Protein AF-A0A6C0HA60-F1 (afdb_monomer_lite)

Organism: NCBI:txid1070528

Foldseek 3Di:
DQPDDQDFDADPPRDGDPDDLDFLLNLLVSLVVRDVDPDSQVSSQVSQLVSCLQPPADPVPRHSQKDADDPPPPQFGIARPVVRATEHEEEDEDDLVVVVVCVVQQKDKDWAAFQVSVQVCLVVFYKYKYFYAHPPRRGTPWIKIAGSVQFHNVQKAKDPADDCPDPRGRGIIIMGMGHNIDTDD

InterPro domains:
  IPR010324 Dam-replacing [PF06044] (35-181)
  IPR043025 Dam replacing family, catalytic PD-(D/E)XK domain [G3DSA:3.40.210.30] (19-185)

Secondary structure (DSSP, 8-state):
-----------TT----------HHHHHHHHHHH-----HHHHHHHHHHHHHHHH---TTT----EEEPPTT-TT--EEETTT--EEEEEEEE--HHHHHHHHHHTEEEEEEEEHHHHHHGGGGT-EEEEEEE-TTT--EEEEEEE-GGG--GGGEEEPPPPPTTSTTTT--EEEEEEESPEE--

Sequence (185 aa):
MPIIYNKIEINYNNTIYIINKMKLSDIVSQVKENNNWKSESRIVGEACEYYIKSNIKCVRCNDNNFEKCKTNEQSKDLICISCNQKIQVKAKSSTQKQVNNIKNKNKFKTIGGEYSTTLKNINEQIDYFIILYEKQSYKIINILYIKNENISSDCITPRKPLSITAKRAGWQGCNILFDNIQIII

Radius of gyration: 17.62 Å; chains: 1; bounding box: 39×36×62 Å

pLDDT: mean 87.93, std 16.12, range [37.88, 98.0]

Structure (mmCIF, N/CA/C/O backbone):
data_AF-A0A6C0HA60-F1
#
_entry.id   AF-A0A6C0HA60-F1
#
loop_
_atom_site.group_PDB
_atom_site.id
_atom_site.type_symbol
_atom_site.label_atom_id
_atom_site.label_alt_id
_atom_site.label_comp_id
_atom_site.label_asym_id
_atom_site.label_entity_id
_atom_site.label_seq_id
_atom_site.pdbx_PDB_ins_code
_atom_site.Cartn_x
_atom_site.Cartn_y
_atom_site.Cartn_z
_atom_site.occupancy
_atom_site.B_iso_or_equiv
_atom_site.auth_seq_id
_atom_site.auth_comp_id
_atom_site.auth_asym_id
_atom_site.auth_atom_id
_atom_site.pdbx_PDB_model_num
ATOM 1 N N . MET A 1 1 ? 5.167 -17.013 8.931 1.00 44.50 1 MET A N 1
ATOM 2 C CA . MET A 1 1 ? 5.028 -15.593 9.320 1.00 44.50 1 MET A CA 1
ATOM 3 C C . MET A 1 1 ? 5.844 -15.390 10.581 1.00 44.50 1 MET A C 1
ATOM 5 O O . MET A 1 1 ? 5.840 -16.314 11.390 1.00 44.50 1 MET A O 1
ATOM 9 N N . PRO A 1 2 ? 6.557 -14.266 10.745 1.00 43.22 2 PRO A N 1
ATOM 10 C CA . PRO A 1 2 ? 7.172 -13.961 12.030 1.00 43.22 2 PRO A CA 1
ATOM 11 C C . PRO A 1 2 ? 6.069 -13.929 13.096 1.00 43.22 2 PRO A C 1
ATOM 13 O O . PRO A 1 2 ? 5.005 -13.353 12.863 1.00 43.22 2 PRO A O 1
ATOM 16 N N . ILE A 1 3 ? 6.282 -14.610 14.219 1.00 44.78 3 ILE A N 1
ATOM 17 C CA . ILE A 1 3 ? 5.351 -14.580 15.348 1.00 44.78 3 ILE A CA 1
ATOM 18 C C . ILE A 1 3 ? 5.514 -13.198 15.983 1.00 44.78 3 ILE A C 1
ATOM 20 O O . ILE A 1 3 ? 6.479 -12.943 16.698 1.00 44.78 3 ILE A O 1
ATOM 24 N N . ILE A 1 4 ? 4.620 -12.273 15.634 1.00 52.69 4 ILE A N 1
ATOM 25 C CA . ILE A 1 4 ? 4.602 -10.922 16.194 1.00 52.69 4 ILE A CA 1
ATOM 26 C C . ILE A 1 4 ? 3.798 -10.998 17.492 1.00 52.69 4 ILE A C 1
ATOM 28 O O . ILE A 1 4 ? 2.576 -11.148 17.468 1.00 52.69 4 ILE A O 1
ATOM 32 N N . TYR A 1 5 ? 4.495 -10.970 18.627 1.00 48.66 5 TYR A N 1
ATOM 33 C CA . TYR A 1 5 ? 3.863 -10.990 19.941 1.00 48.66 5 TYR A CA 1
ATOM 34 C C . TYR A 1 5 ? 3.250 -9.619 20.245 1.00 48.66 5 TYR A C 1
ATOM 36 O O . TYR A 1 5 ? 3.919 -8.589 20.153 1.00 48.66 5 TYR A O 1
ATOM 44 N N . ASN A 1 6 ? 1.984 -9.604 20.667 1.00 48.38 6 ASN A N 1
ATOM 45 C CA . ASN A 1 6 ? 1.432 -8.446 21.362 1.00 48.38 6 ASN A CA 1
ATOM 46 C C . ASN A 1 6 ? 2.213 -8.256 22.670 1.00 48.38 6 ASN A C 1
ATOM 48 O O . ASN A 1 6 ? 2.360 -9.203 23.443 1.00 48.38 6 ASN A O 1
ATOM 52 N N . LYS A 1 7 ? 2.708 -7.043 22.935 1.00 45.72 7 LYS A N 1
ATOM 53 C CA . LYS A 1 7 ? 3.319 -6.722 24.229 1.00 45.72 7 LYS A CA 1
ATOM 54 C C . LYS A 1 7 ? 2.194 -6.594 25.261 1.00 45.72 7 LYS A C 1
ATOM 56 O O . LYS A 1 7 ? 1.413 -5.647 25.201 1.00 45.72 7 LYS A O 1
ATOM 61 N N . ILE A 1 8 ? 2.080 -7.572 26.155 1.00 45.44 8 ILE A N 1
ATOM 62 C CA . ILE A 1 8 ? 1.150 -7.556 27.288 1.00 45.44 8 ILE A CA 1
ATOM 63 C C . ILE A 1 8 ? 1.965 -7.155 28.522 1.00 45.44 8 ILE A C 1
ATOM 65 O O . ILE A 1 8 ? 2.885 -7.873 28.901 1.00 45.44 8 ILE A O 1
ATOM 69 N N . GLU A 1 9 ? 1.651 -6.013 29.137 1.00 43.38 9 GLU A N 1
ATOM 70 C CA . GLU A 1 9 ? 2.170 -5.639 30.460 1.00 43.38 9 GLU A CA 1
ATOM 71 C C . GLU A 1 9 ? 1.008 -5.680 31.461 1.00 43.38 9 GLU A C 1
ATOM 73 O O . GLU A 1 9 ? -0.018 -5.028 31.265 1.00 43.38 9 GLU A O 1
ATOM 78 N N . ILE A 1 10 ? 1.159 -6.495 32.507 1.00 37.91 10 ILE A N 1
ATOM 79 C CA . ILE A 1 10 ? 0.196 -6.661 33.603 1.00 37.91 10 ILE A CA 1
ATOM 80 C C . ILE A 1 10 ? 0.812 -6.000 34.838 1.00 37.91 10 ILE A C 1
ATOM 82 O O . ILE A 1 10 ? 1.923 -6.356 35.223 1.00 37.91 10 ILE A O 1
ATOM 86 N N . ASN A 1 11 ? 0.097 -5.066 35.469 1.00 46.84 11 ASN A N 1
ATOM 87 C CA . ASN A 1 11 ? 0.476 -4.522 36.777 1.00 46.84 11 ASN A CA 1
ATOM 88 C C . ASN A 1 11 ? -0.327 -5.185 37.906 1.00 46.84 11 ASN A C 1
ATOM 90 O O . ASN A 1 11 ? -1.396 -5.749 37.672 1.00 46.84 11 ASN A O 1
ATOM 94 N N . TYR A 1 12 ? 0.173 -5.044 39.139 1.00 42.03 12 TYR A N 1
ATOM 95 C CA . TYR A 1 12 ? -0.313 -5.665 40.384 1.00 42.03 12 TYR A CA 1
ATOM 96 C C . TYR A 1 12 ? -1.826 -5.545 40.684 1.00 42.03 12 TYR A C 1
ATOM 98 O O . TYR A 1 12 ? -2.325 -6.287 41.522 1.00 42.03 12 TYR A O 1
ATOM 106 N N . ASN A 1 13 ? -2.569 -4.671 39.994 1.00 47.16 13 ASN A N 1
ATOM 107 C CA . ASN A 1 13 ? -3.993 -4.414 40.247 1.00 47.16 13 ASN A CA 1
ATOM 108 C C . ASN A 1 13 ? -4.960 -5.084 39.250 1.00 47.16 13 ASN A C 1
ATOM 110 O O . ASN A 1 13 ? -6.141 -4.751 39.251 1.00 47.16 13 ASN A O 1
ATOM 114 N N . ASN A 1 14 ? -4.501 -5.997 38.383 1.00 47.97 14 ASN A N 1
ATOM 115 C CA . ASN A 1 14 ? -5.352 -6.702 37.402 1.00 47.97 14 ASN A CA 1
ATOM 116 C C . ASN A 1 14 ? -6.156 -5.797 36.441 1.00 47.97 14 ASN A C 1
ATOM 118 O O . ASN A 1 14 ? -7.040 -6.266 35.723 1.00 47.97 14 ASN A O 1
ATOM 122 N N . THR A 1 15 ? -5.825 -4.508 36.357 1.00 37.88 15 THR A N 1
ATOM 123 C CA . THR A 1 15 ? -6.343 -3.619 35.318 1.00 37.88 15 THR A CA 1
ATOM 124 C C . THR A 1 15 ? -5.659 -3.955 33.994 1.00 37.88 15 THR A C 1
ATOM 126 O O . THR A 1 15 ? -4.479 -3.659 33.801 1.00 37.88 15 THR A O 1
ATOM 129 N N . ILE A 1 16 ? -6.395 -4.571 33.068 1.00 42.12 16 ILE A N 1
ATOM 130 C CA . ILE A 1 16 ? -5.929 -4.812 31.699 1.00 42.12 16 ILE A CA 1
ATOM 131 C C . ILE A 1 16 ? -6.040 -3.496 30.921 1.00 42.12 16 ILE A C 1
ATOM 133 O O . ILE A 1 16 ? -7.118 -3.120 30.465 1.00 42.12 16 ILE A O 1
ATOM 137 N N . TYR A 1 17 ? -4.923 -2.792 30.741 1.00 40.44 17 TYR A N 1
ATOM 138 C CA . TYR A 1 17 ? -4.821 -1.752 29.719 1.00 40.44 17 TYR A CA 1
ATOM 139 C C . TYR A 1 17 ? -4.443 -2.413 28.393 1.00 40.44 17 TYR A C 1
ATOM 141 O O . TYR A 1 17 ? -3.345 -2.953 28.253 1.00 40.44 17 TYR A O 1
ATOM 149 N N . ILE A 1 18 ? -5.323 -2.362 27.391 1.00 42.94 18 ILE A N 1
ATOM 150 C CA . ILE A 1 18 ? -4.952 -2.783 26.038 1.00 42.94 18 ILE A CA 1
ATOM 151 C C . ILE A 1 18 ? -4.121 -1.672 25.370 1.00 42.94 18 ILE A C 1
ATOM 153 O O . ILE A 1 18 ? -4.656 -0.719 24.814 1.00 42.94 18 ILE A O 1
ATOM 157 N N . ILE A 1 19 ? -2.799 -1.853 25.476 1.00 47.16 19 ILE A N 1
ATOM 158 C CA . ILE A 1 19 ? -1.751 -1.727 24.448 1.00 47.16 19 ILE A CA 1
ATOM 159 C C . ILE A 1 19 ? -1.636 -0.358 23.753 1.00 47.16 19 ILE A C 1
ATOM 161 O O . ILE A 1 19 ? -2.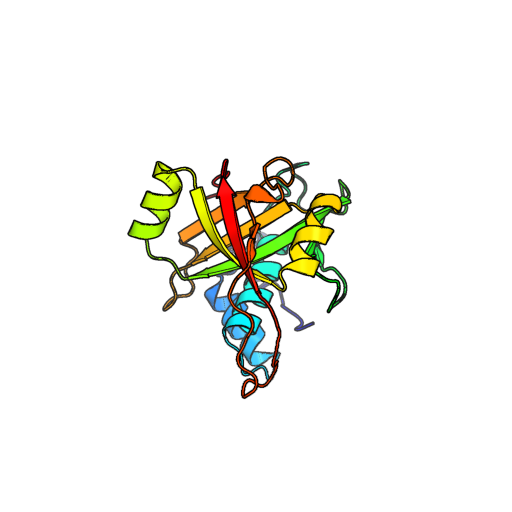395 -0.019 22.846 1.00 47.16 19 ILE A O 1
ATOM 165 N N . ASN A 1 20 ? -0.568 0.379 24.080 1.00 50.81 20 ASN A N 1
ATOM 166 C CA . ASN A 1 20 ? -0.015 1.399 23.186 1.00 50.81 20 ASN A CA 1
ATOM 167 C C . ASN A 1 20 ? 0.119 0.787 21.784 1.00 50.81 20 ASN A C 1
ATOM 169 O O . ASN A 1 20 ? 0.918 -0.134 21.611 1.00 50.81 20 ASN A O 1
ATOM 173 N N . LYS A 1 21 ? -0.668 1.269 20.807 1.00 68.56 21 LYS A N 1
ATOM 174 C CA . LYS A 1 21 ? -0.607 0.801 19.414 1.00 68.56 21 LYS A CA 1
ATOM 175 C C . LYS A 1 21 ? 0.856 0.702 18.995 1.00 68.56 21 LYS A C 1
ATOM 177 O O . LYS A 1 21 ? 1.575 1.703 19.033 1.00 68.56 21 LYS A O 1
ATOM 182 N N . MET A 1 22 ? 1.288 -0.510 18.650 1.00 79.19 22 MET A N 1
ATOM 183 C CA . MET A 1 22 ? 2.687 -0.792 18.355 1.00 79.19 22 MET A CA 1
ATOM 184 C C . MET A 1 22 ? 3.159 0.157 17.253 1.00 79.19 22 MET A C 1
ATOM 186 O O . MET A 1 22 ? 2.504 0.281 16.209 1.00 79.19 22 MET A O 1
ATOM 190 N N . LYS A 1 23 ? 4.254 0.884 17.491 1.00 91.25 23 LYS A N 1
ATOM 191 C CA . LYS A 1 23 ? 4.745 1.842 16.500 1.00 91.25 23 LYS A CA 1
ATOM 192 C C . LYS A 1 23 ? 5.236 1.062 15.288 1.00 91.25 23 LYS A C 1
ATOM 194 O O . LYS A 1 23 ? 5.767 -0.039 15.417 1.00 91.25 23 LYS A O 1
ATOM 199 N N . LEU A 1 24 ? 5.108 1.648 14.098 1.00 94.12 24 LEU A N 1
ATOM 200 C CA . LEU A 1 24 ? 5.611 1.011 12.879 1.00 94.12 24 LEU A CA 1
ATOM 201 C C . LEU A 1 24 ? 7.119 0.713 12.972 1.00 94.12 24 LEU A C 1
ATOM 203 O O . LEU A 1 24 ? 7.548 -0.317 12.466 1.00 94.12 24 LEU A O 1
ATOM 207 N N . SER A 1 25 ? 7.899 1.544 13.675 1.00 95.12 25 SER A N 1
ATOM 208 C CA . SER A 1 25 ? 9.311 1.278 13.988 1.00 95.12 25 SER A CA 1
ATOM 209 C C . SER A 1 25 ? 9.524 -0.064 14.681 1.00 95.12 25 SER A C 1
ATOM 211 O O . SER A 1 25 ? 10.407 -0.823 14.294 1.00 95.12 25 SER A O 1
ATOM 213 N N . ASP A 1 26 ? 8.685 -0.375 15.666 1.00 93.69 26 ASP A N 1
ATOM 214 C CA . ASP A 1 26 ? 8.821 -1.570 16.493 1.00 93.69 26 ASP A CA 1
ATOM 215 C C . ASP A 1 26 ? 8.456 -2.811 15.669 1.00 93.69 26 ASP A C 1
ATOM 217 O O . ASP A 1 26 ? 9.147 -3.827 15.727 1.00 93.69 26 ASP A O 1
ATOM 221 N N . ILE A 1 27 ? 7.417 -2.706 14.827 1.00 94.25 27 ILE A N 1
ATOM 222 C CA . ILE A 1 27 ? 7.015 -3.783 13.909 1.00 94.25 27 ILE A CA 1
ATOM 223 C C . ILE A 1 27 ? 8.126 -4.030 12.885 1.00 94.25 27 ILE A C 1
ATOM 225 O O . ILE A 1 27 ? 8.472 -5.177 12.615 1.00 94.25 27 ILE A O 1
ATOM 229 N N . VAL A 1 28 ? 8.718 -2.966 12.332 1.00 94.62 28 VAL A N 1
ATOM 230 C CA . VAL A 1 28 ? 9.837 -3.075 11.387 1.00 94.62 28 VAL A CA 1
ATOM 231 C C . VAL A 1 28 ? 11.020 -3.805 12.024 1.00 94.62 28 VAL A C 1
ATOM 233 O O . VAL A 1 28 ? 11.540 -4.727 11.397 1.00 94.62 28 VAL A O 1
ATOM 236 N N . SER A 1 29 ? 11.422 -3.456 13.250 1.00 92.38 29 SER A N 1
ATOM 237 C CA . SER A 1 29 ? 12.508 -4.151 13.960 1.00 92.38 29 SER A CA 1
ATOM 238 C C . SER A 1 29 ? 12.211 -5.639 14.143 1.00 92.38 29 SER A C 1
ATOM 240 O O . SER A 1 29 ? 13.032 -6.476 13.778 1.00 92.38 29 SER A O 1
ATOM 242 N N . GLN A 1 30 ? 10.998 -5.987 14.574 1.00 91.06 30 GLN A N 1
ATOM 243 C CA . GLN A 1 30 ? 10.607 -7.389 14.743 1.00 91.06 30 GLN A CA 1
ATOM 244 C C . GLN A 1 30 ? 10.554 -8.160 13.419 1.00 91.06 30 GLN A C 1
ATOM 246 O O . GLN A 1 30 ? 10.929 -9.331 13.363 1.00 91.06 30 GLN A O 1
ATOM 251 N N . VAL A 1 31 ? 10.105 -7.536 12.323 1.00 91.75 31 VAL A N 1
ATOM 252 C CA . VAL A 1 31 ? 10.144 -8.171 10.996 1.00 91.75 31 VAL A CA 1
ATOM 253 C C . VAL A 1 31 ? 11.592 -8.424 10.569 1.00 91.75 31 VAL A C 1
ATOM 255 O O . VAL A 1 31 ? 11.852 -9.479 9.992 1.00 91.75 31 VAL A O 1
ATOM 258 N N . LYS A 1 32 ? 12.529 -7.513 10.869 1.00 91.50 32 LYS A N 1
ATOM 259 C CA . LYS A 1 32 ? 13.965 -7.703 10.588 1.00 91.50 32 LYS A CA 1
ATOM 260 C C . LYS A 1 32 ? 14.572 -8.843 11.396 1.00 91.50 32 LYS A C 1
ATOM 262 O O . LYS A 1 32 ? 15.291 -9.653 10.832 1.00 91.50 32 LYS A O 1
ATOM 267 N N . GLU A 1 33 ? 14.282 -8.917 12.688 1.00 90.62 33 GLU A N 1
ATOM 268 C CA . GLU A 1 33 ? 14.830 -9.956 13.570 1.00 90.62 33 GLU A CA 1
ATOM 269 C C . GLU A 1 33 ? 14.323 -11.349 13.189 1.00 90.62 33 GLU A C 1
ATOM 271 O O . GLU A 1 33 ? 15.085 -12.311 13.131 1.00 90.62 33 GLU A O 1
ATOM 276 N N . ASN A 1 34 ? 13.036 -11.450 12.859 1.00 89.94 34 ASN A N 1
ATOM 277 C CA . ASN A 1 34 ? 12.395 -12.730 12.580 1.00 89.94 34 ASN A CA 1
ATOM 278 C C . ASN A 1 34 ? 12.560 -13.211 11.129 1.00 89.94 34 ASN A C 1
ATOM 280 O O . ASN A 1 34 ? 12.186 -14.341 10.811 1.00 89.94 34 ASN A O 1
ATOM 284 N N . ASN A 1 35 ? 13.059 -12.367 10.222 1.00 86.31 35 ASN A N 1
ATOM 285 C CA . ASN A 1 35 ? 13.246 -12.726 8.819 1.00 86.31 35 ASN A CA 1
ATOM 286 C C . ASN A 1 35 ? 14.651 -12.356 8.357 1.00 86.31 35 ASN A C 1
ATOM 288 O O . ASN A 1 35 ? 15.052 -11.202 8.426 1.00 86.31 35 ASN A O 1
ATOM 292 N N . ASN A 1 36 ? 15.354 -13.288 7.716 1.00 87.38 36 ASN A N 1
ATOM 293 C CA . ASN A 1 36 ? 16.660 -13.015 7.106 1.00 87.38 36 ASN A CA 1
ATOM 294 C C . ASN A 1 36 ? 16.537 -12.274 5.749 1.00 87.38 36 ASN A C 1
ATOM 296 O O . ASN A 1 36 ? 17.141 -12.650 4.739 1.00 87.38 36 ASN A O 1
ATOM 300 N N . TRP A 1 37 ? 15.659 -11.269 5.669 1.00 90.25 37 TRP A N 1
ATOM 301 C CA . TRP A 1 37 ? 15.376 -10.517 4.446 1.00 90.25 37 TRP A CA 1
ATOM 302 C C . TRP A 1 37 ? 16.324 -9.331 4.296 1.00 90.25 37 TRP A C 1
ATOM 304 O O . TRP A 1 37 ? 16.448 -8.497 5.180 1.00 90.25 37 TRP A O 1
ATOM 314 N N . LYS A 1 38 ? 16.926 -9.194 3.110 1.00 88.00 38 LYS A N 1
ATOM 315 C CA . LYS A 1 38 ? 17.810 -8.058 2.787 1.00 88.00 38 LYS A CA 1
ATOM 316 C C . LYS A 1 38 ? 17.067 -6.824 2.261 1.00 88.00 38 LYS A C 1
ATOM 318 O O . LYS A 1 38 ? 17.635 -5.744 2.166 1.00 88.00 38 LYS A O 1
ATOM 323 N N . SER A 1 39 ? 15.817 -6.990 1.828 1.00 91.88 39 SER A N 1
ATOM 324 C CA . SER A 1 39 ? 15.058 -5.932 1.158 1.00 91.88 39 SER A CA 1
ATOM 325 C C . SER A 1 39 ? 14.273 -5.101 2.167 1.00 91.88 39 SER A C 1
ATOM 327 O O . SER A 1 39 ? 13.230 -5.537 2.652 1.00 91.88 39 SER A O 1
ATOM 329 N N . GLU A 1 40 ? 14.725 -3.870 2.406 1.00 92.25 40 GLU A N 1
ATOM 330 C CA . GLU A 1 40 ? 14.019 -2.899 3.256 1.00 92.25 40 GLU A CA 1
ATOM 331 C C . GLU A 1 40 ? 12.574 -2.668 2.792 1.00 92.25 40 GLU A C 1
ATOM 333 O O . GLU A 1 40 ? 11.658 -2.642 3.605 1.00 92.25 40 GLU A O 1
ATOM 338 N N . SER A 1 41 ? 12.324 -2.586 1.480 1.00 90.81 41 SER A N 1
ATOM 339 C CA . SER A 1 41 ? 10.958 -2.444 0.958 1.00 90.81 41 SER A CA 1
ATOM 340 C C . SER A 1 41 ? 10.057 -3.627 1.314 1.00 90.81 41 SER A C 1
ATOM 342 O O . SER A 1 41 ? 8.869 -3.429 1.547 1.00 90.81 41 SER A O 1
ATOM 344 N N . ARG A 1 42 ? 10.608 -4.848 1.362 1.00 91.38 42 ARG A N 1
ATOM 345 C CA . ARG A 1 42 ? 9.856 -6.050 1.742 1.00 91.38 42 ARG A CA 1
ATOM 346 C C . ARG A 1 42 ? 9.559 -6.063 3.239 1.00 91.38 42 ARG A C 1
ATOM 348 O O . ARG A 1 42 ? 8.434 -6.344 3.625 1.00 91.38 42 ARG A O 1
ATOM 355 N N . ILE A 1 43 ? 10.555 -5.723 4.055 1.00 94.62 43 ILE A N 1
ATOM 356 C CA . ILE A 1 43 ? 10.417 -5.612 5.512 1.00 94.62 43 ILE A CA 1
ATOM 357 C C . ILE A 1 43 ? 9.338 -4.587 5.871 1.00 94.62 43 ILE A C 1
ATOM 359 O O . ILE A 1 43 ? 8.423 -4.889 6.630 1.00 94.62 43 ILE A O 1
ATOM 363 N N . VAL A 1 44 ? 9.421 -3.382 5.302 1.00 95.88 44 VAL A N 1
ATOM 364 C CA . VAL A 1 44 ? 8.453 -2.316 5.586 1.00 95.88 44 VAL A CA 1
ATOM 365 C C . VAL A 1 44 ? 7.068 -2.670 5.050 1.00 95.88 44 VAL A C 1
ATOM 367 O O . VAL A 1 44 ? 6.086 -2.389 5.724 1.00 95.88 44 VAL A O 1
ATOM 370 N N . GLY A 1 45 ? 6.973 -3.305 3.877 1.00 94.44 45 GLY A N 1
ATOM 371 C CA . GLY A 1 45 ? 5.699 -3.795 3.342 1.00 94.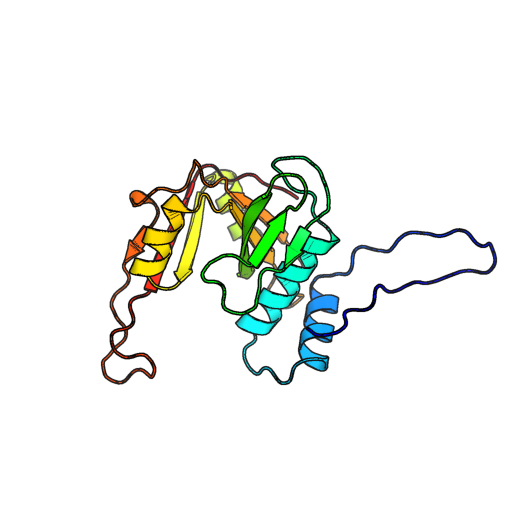44 45 GLY A CA 1
ATOM 372 C C . GLY A 1 45 ? 4.995 -4.740 4.317 1.00 94.44 45 GLY A C 1
ATOM 373 O O . GLY A 1 45 ? 3.879 -4.456 4.740 1.00 94.44 45 GLY A O 1
ATOM 374 N N . GLU A 1 46 ? 5.701 -5.779 4.769 1.00 93.94 46 GLU A N 1
ATOM 375 C CA . GLU A 1 46 ? 5.195 -6.744 5.755 1.00 93.94 46 GLU A CA 1
ATOM 376 C C . GLU A 1 46 ? 4.795 -6.063 7.074 1.00 93.94 46 GLU A C 1
ATOM 378 O O . GLU A 1 46 ? 3.734 -6.344 7.633 1.00 93.94 46 GLU A O 1
ATOM 383 N N . ALA A 1 47 ? 5.609 -5.118 7.557 1.00 95.38 47 ALA A N 1
ATOM 384 C CA . ALA A 1 47 ? 5.303 -4.362 8.766 1.00 95.38 47 ALA A CA 1
ATOM 385 C C . ALA A 1 47 ? 4.048 -3.482 8.608 1.00 95.38 47 ALA A C 1
ATOM 387 O O . ALA A 1 47 ? 3.244 -3.372 9.533 1.00 95.38 47 ALA A O 1
ATOM 388 N N . CYS A 1 48 ? 3.851 -2.873 7.437 1.00 96.06 48 CYS A N 1
ATOM 389 C CA . CYS A 1 48 ? 2.663 -2.081 7.129 1.00 96.06 48 CYS A CA 1
ATOM 390 C C . CYS A 1 48 ? 1.399 -2.944 7.030 1.00 96.06 48 CYS A C 1
ATOM 392 O O . CYS A 1 48 ? 0.359 -2.533 7.541 1.00 96.06 48 CYS A O 1
ATOM 394 N N . GLU A 1 49 ? 1.475 -4.130 6.424 1.00 95.19 49 GLU A N 1
ATOM 395 C CA . GLU A 1 49 ? 0.358 -5.085 6.389 1.00 95.19 49 GLU A CA 1
ATOM 396 C C . GLU A 1 49 ? -0.081 -5.475 7.803 1.00 95.19 49 GLU A C 1
ATOM 398 O O . GLU A 1 49 ? -1.269 -5.403 8.129 1.00 95.19 49 GLU A O 1
ATOM 403 N N . TYR A 1 50 ? 0.881 -5.804 8.671 1.00 93.75 50 TYR A N 1
ATOM 404 C CA . TYR A 1 50 ? 0.601 -6.080 10.077 1.00 93.75 50 TYR A CA 1
ATOM 405 C C . TYR A 1 50 ? -0.003 -4.863 10.787 1.00 93.75 50 TYR A C 1
ATOM 407 O O . TYR A 1 50 ? -0.980 -4.995 11.524 1.00 93.75 50 TYR A O 1
ATOM 415 N N . TYR A 1 51 ? 0.533 -3.662 10.541 1.00 94.94 51 TYR A N 1
ATOM 416 C CA . TYR A 1 51 ? 0.008 -2.442 11.149 1.00 94.94 51 TYR A CA 1
ATOM 417 C C . TYR A 1 51 ? -1.468 -2.219 10.798 1.00 94.94 51 TYR A C 1
ATOM 419 O O . TYR A 1 51 ? -2.255 -1.970 11.711 1.00 94.94 51 TYR A O 1
ATOM 427 N N . ILE A 1 52 ? -1.857 -2.333 9.518 1.00 95.12 52 ILE A N 1
ATOM 428 C CA . ILE A 1 52 ? -3.265 -2.205 9.099 1.00 95.12 52 ILE A CA 1
ATOM 429 C C . ILE A 1 52 ? -4.122 -3.250 9.807 1.00 95.12 52 ILE A C 1
ATOM 431 O O . ILE A 1 52 ? -5.090 -2.875 10.467 1.00 95.12 52 ILE A O 1
ATOM 435 N N . LYS A 1 53 ? -3.729 -4.528 9.725 1.00 93.50 53 LYS A N 1
ATOM 436 C CA . LYS A 1 53 ? -4.467 -5.650 10.317 1.00 93.50 53 LYS A CA 1
ATOM 437 C C . LYS A 1 53 ? -4.771 -5.428 11.803 1.00 93.50 53 LYS A C 1
ATOM 439 O O . LYS A 1 53 ? -5.879 -5.703 12.243 1.00 93.50 53 LYS A O 1
ATOM 444 N N . SER A 1 54 ? -3.799 -4.924 12.563 1.00 90.31 54 SER A N 1
ATOM 445 C CA . SER A 1 54 ? -3.901 -4.829 14.025 1.00 90.31 54 SER A CA 1
ATOM 446 C C . SER A 1 54 ? -4.451 -3.496 14.542 1.00 90.31 54 SER A C 1
ATOM 448 O O . SER A 1 54 ? -4.874 -3.426 15.693 1.00 90.31 54 SER A O 1
ATOM 450 N N . ASN A 1 55 ? -4.419 -2.417 13.747 1.00 91.06 55 ASN A N 1
ATOM 451 C CA . ASN A 1 55 ? -4.672 -1.060 14.260 1.00 91.06 55 ASN A CA 1
ATOM 452 C C . ASN A 1 55 ? -5.783 -0.288 13.548 1.00 91.06 55 ASN A C 1
ATOM 454 O O . ASN A 1 55 ? -6.195 0.760 14.067 1.00 91.06 55 ASN A O 1
ATOM 458 N N . ILE A 1 56 ? -6.219 -0.749 12.375 1.00 93.00 56 ILE A N 1
ATOM 459 C CA . ILE A 1 56 ? -7.155 -0.043 11.499 1.00 93.00 56 ILE A CA 1
ATOM 460 C C . ILE A 1 56 ? -8.418 -0.886 11.335 1.00 93.00 56 ILE A C 1
ATOM 462 O O . ILE A 1 56 ? -8.350 -2.093 11.133 1.00 93.00 56 ILE A O 1
ATOM 466 N N . LYS A 1 57 ? -9.582 -0.237 11.426 1.00 94.56 57 LYS A N 1
ATOM 467 C CA . LYS A 1 57 ? -10.872 -0.855 11.108 1.00 94.56 57 LYS A CA 1
ATOM 468 C C . LYS A 1 57 ? -11.112 -0.818 9.602 1.00 94.56 57 LYS A C 1
ATOM 470 O O . LYS A 1 57 ? -10.680 0.109 8.917 1.00 94.56 57 LYS A O 1
ATOM 475 N N . CYS A 1 58 ? -11.833 -1.799 9.083 1.00 96.19 58 CYS A N 1
ATOM 476 C CA . CYS A 1 58 ? -12.265 -1.823 7.700 1.00 96.19 58 CYS A CA 1
ATOM 477 C C . CYS A 1 58 ? -13.170 -0.629 7.404 1.00 96.19 58 CYS A C 1
ATOM 479 O O . CYS A 1 58 ? -14.210 -0.452 8.028 1.00 96.19 58 CYS A O 1
ATOM 481 N N . VAL A 1 59 ? -12.795 0.179 6.412 1.00 96.06 59 VAL A N 1
ATOM 482 C CA . VAL A 1 59 ? -13.543 1.389 6.031 1.00 96.06 59 VAL A CA 1
ATOM 483 C C . VAL A 1 59 ? -14.913 1.047 5.426 1.00 96.06 59 VAL A C 1
ATOM 485 O O . VAL A 1 59 ? -15.812 1.882 5.426 1.00 96.06 59 VAL A O 1
ATOM 488 N N . ARG A 1 60 ? -15.103 -0.189 4.939 1.00 96.00 60 ARG A N 1
ATOM 489 C CA . ARG A 1 60 ? -16.376 -0.654 4.364 1.00 96.00 60 ARG A CA 1
ATOM 490 C C . ARG A 1 60 ? -17.425 -1.008 5.417 1.00 96.00 60 ARG A C 1
ATOM 492 O O . ARG A 1 60 ? -18.577 -0.631 5.252 1.00 96.00 60 ARG A O 1
ATOM 499 N N . CYS A 1 61 ? -17.044 -1.749 6.459 1.00 96.81 61 CYS A N 1
ATOM 500 C CA . CYS A 1 61 ? -17.986 -2.325 7.433 1.00 96.81 61 CYS A CA 1
ATOM 501 C C . CYS A 1 61 ? -17.707 -1.937 8.893 1.00 96.81 61 CYS A C 1
ATOM 503 O O . CYS A 1 61 ? -18.460 -2.327 9.778 1.00 96.81 61 CYS A O 1
ATOM 505 N N . ASN A 1 62 ? -16.645 -1.170 9.154 1.00 95.69 62 ASN A N 1
ATOM 506 C CA . ASN A 1 62 ? -16.218 -0.713 10.480 1.00 95.69 62 ASN A CA 1
ATOM 507 C C . ASN A 1 62 ? -15.820 -1.831 11.474 1.00 95.69 62 ASN A C 1
ATOM 509 O O . ASN A 1 62 ? -15.664 -1.574 12.670 1.00 95.69 62 ASN A O 1
ATOM 513 N N . ASP A 1 63 ? -15.609 -3.052 10.981 1.00 93.69 63 ASP A N 1
ATOM 514 C CA . ASP A 1 63 ? -15.074 -4.185 11.743 1.00 93.69 63 ASP A CA 1
ATOM 515 C C . ASP A 1 63 ? -13.528 -4.162 11.768 1.00 93.69 63 ASP A C 1
ATOM 517 O O . ASP A 1 63 ? -12.902 -3.496 10.945 1.00 93.69 63 ASP A O 1
ATOM 521 N N . ASN A 1 64 ? -12.880 -4.864 12.696 1.00 89.38 64 ASN A N 1
ATOM 522 C CA . ASN A 1 64 ? -11.422 -5.017 12.794 1.00 89.38 64 ASN A CA 1
ATOM 523 C C . ASN A 1 64 ? -10.921 -6.415 12.384 1.00 89.38 64 ASN A C 1
ATOM 525 O O . ASN A 1 64 ? -9.742 -6.719 12.565 1.00 89.38 64 ASN A O 1
ATOM 529 N N . ASN A 1 65 ? -11.788 -7.256 11.814 1.00 91.25 65 ASN A N 1
ATOM 530 C CA . ASN A 1 65 ? -11.440 -8.621 11.436 1.00 91.25 65 ASN A CA 1
ATOM 531 C C . ASN A 1 65 ? -10.765 -8.709 10.053 1.00 91.25 65 ASN A C 1
ATOM 533 O O . ASN A 1 65 ? -11.400 -9.007 9.036 1.00 91.25 65 ASN A O 1
ATOM 537 N N . PHE A 1 66 ? -9.467 -8.408 10.016 1.00 94.00 66 PHE A N 1
ATOM 538 C CA . PHE A 1 66 ? -8.618 -8.615 8.845 1.00 94.00 66 PHE A CA 1
ATOM 539 C C . PHE A 1 66 ? -7.824 -9.916 8.941 1.00 94.00 66 PHE A C 1
ATOM 541 O O . PHE A 1 66 ? -7.160 -10.181 9.944 1.00 94.00 66 PHE A O 1
ATOM 548 N N . GLU A 1 67 ? -7.775 -10.663 7.843 1.00 93.25 67 GLU A N 1
ATOM 549 C CA . GLU A 1 67 ? -6.851 -11.778 7.649 1.00 93.25 67 GLU A CA 1
ATOM 550 C C . GLU A 1 67 ? -5.845 -11.477 6.546 1.00 93.25 67 GLU A C 1
ATOM 552 O O . GLU A 1 67 ? -6.103 -10.682 5.643 1.00 93.25 67 GLU A O 1
ATOM 557 N N . LYS A 1 68 ? -4.673 -12.110 6.636 1.00 91.56 68 LYS A N 1
ATOM 558 C CA . LYS A 1 68 ? -3.634 -11.994 5.615 1.00 91.56 68 LYS A CA 1
ATOM 559 C C . LYS A 1 68 ? -3.891 -13.024 4.524 1.00 91.56 68 LYS A C 1
ATOM 561 O O . LYS A 1 68 ? -4.074 -14.202 4.825 1.00 91.56 68 LYS A O 1
ATOM 566 N N . CYS A 1 69 ? -3.861 -12.585 3.273 1.00 87.50 69 CYS A N 1
ATOM 567 C CA . CYS A 1 69 ? -3.967 -13.481 2.128 1.00 87.50 69 CYS A CA 1
ATOM 568 C C . CYS A 1 69 ? -2.729 -14.387 2.023 1.00 87.50 69 CYS A C 1
ATOM 570 O O . CYS A 1 69 ? -1.666 -14.108 2.595 1.00 87.50 69 CYS A O 1
ATOM 572 N N . LYS A 1 70 ? -2.845 -15.502 1.292 1.00 78.75 70 LYS A N 1
ATOM 573 C CA . LYS A 1 70 ? -1.719 -16.433 1.129 1.00 78.75 70 LYS A CA 1
ATOM 574 C C . LYS A 1 70 ? -0.544 -15.730 0.452 1.00 78.75 70 LYS A C 1
ATOM 576 O O . LYS A 1 70 ? -0.704 -14.919 -0.458 1.00 78.75 70 LYS A O 1
ATOM 581 N N . THR A 1 71 ? 0.670 -16.070 0.881 1.00 64.50 71 THR A N 1
ATOM 582 C CA . THR A 1 71 ? 1.887 -15.506 0.290 1.00 64.50 71 THR A CA 1
ATOM 583 C C . THR A 1 71 ? 1.926 -15.792 -1.214 1.00 64.50 71 THR A C 1
ATOM 585 O O . THR A 1 71 ? 1.771 -16.939 -1.627 1.00 64.50 71 THR A O 1
ATOM 588 N N . ASN A 1 72 ? 2.188 -14.752 -2.012 1.00 59.28 72 ASN A N 1
ATOM 589 C CA . ASN A 1 72 ? 2.194 -14.748 -3.483 1.00 59.28 72 ASN A CA 1
ATOM 590 C C . ASN A 1 72 ? 0.820 -14.739 -4.172 1.00 59.28 72 ASN A C 1
ATOM 592 O O . ASN A 1 72 ? 0.784 -14.821 -5.402 1.00 59.28 72 ASN A O 1
ATOM 596 N N . GLU A 1 73 ? -0.290 -14.577 -3.447 1.00 65.88 73 GLU A N 1
ATOM 597 C CA . GLU A 1 73 ? -1.532 -14.164 -4.104 1.00 65.88 73 GLU A CA 1
ATOM 598 C C . GLU A 1 73 ? -1.337 -12.770 -4.703 1.00 65.88 73 GLU A C 1
ATOM 600 O O . GLU A 1 73 ? -0.985 -11.804 -4.024 1.00 65.88 73 GLU A O 1
ATOM 605 N N . GLN A 1 74 ? -1.472 -12.680 -6.025 1.00 66.69 74 GLN A N 1
ATOM 606 C CA . GLN A 1 74 ? -1.183 -11.441 -6.727 1.00 66.69 74 GLN A CA 1
ATOM 607 C C . GLN A 1 74 ? -2.180 -10.355 -6.313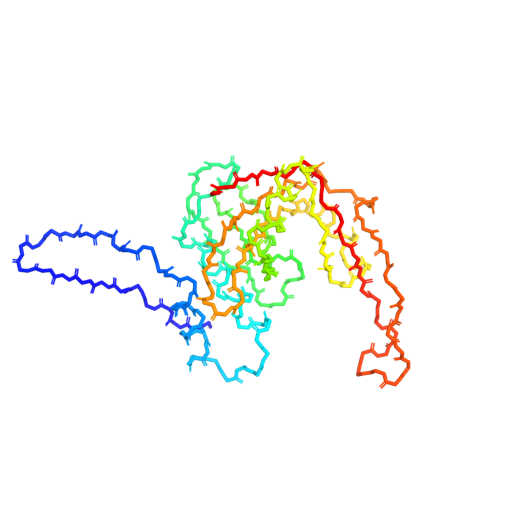 1.00 66.69 74 GLN A C 1
ATOM 609 O O . GLN A 1 74 ? -3.393 -10.500 -6.438 1.00 66.69 74 GLN A O 1
ATOM 614 N N . SER A 1 75 ? -1.613 -9.240 -5.858 1.00 70.31 75 SER A N 1
ATOM 615 C CA . SER A 1 75 ? -2.286 -7.976 -5.567 1.00 70.31 75 SER A CA 1
ATOM 616 C C . SER A 1 75 ? -3.306 -7.946 -4.427 1.00 70.31 75 SER A C 1
ATOM 618 O O . SER A 1 75 ? -4.116 -7.024 -4.366 1.00 70.31 75 SER A O 1
ATOM 620 N N . LYS A 1 76 ? -3.269 -8.912 -3.506 1.00 84.69 76 LYS A N 1
ATOM 621 C CA . LYS A 1 76 ? -4.119 -8.925 -2.309 1.00 84.69 76 LYS A CA 1
ATOM 622 C C . LYS A 1 76 ? -3.247 -9.267 -1.113 1.00 84.69 76 LYS A C 1
ATOM 624 O O . LYS A 1 76 ? -2.672 -10.349 -1.074 1.00 84.69 76 LYS A O 1
ATOM 629 N N . ASP A 1 77 ? -3.170 -8.357 -0.153 1.00 92.81 77 ASP A N 1
ATOM 630 C CA . ASP A 1 77 ? -2.374 -8.560 1.059 1.00 92.81 77 ASP A CA 1
ATOM 631 C C . ASP A 1 77 ? -3.276 -8.929 2.238 1.00 92.81 77 ASP A C 1
ATOM 633 O O . ASP A 1 77 ? -2.931 -9.796 3.040 1.00 92.81 77 ASP A O 1
ATOM 637 N N . LEU A 1 78 ? -4.455 -8.300 2.315 1.00 95.06 78 LEU A N 1
ATOM 638 C CA . LEU A 1 78 ? -5.436 -8.512 3.373 1.00 95.06 78 LEU A CA 1
ATOM 639 C C . LEU A 1 78 ? -6.839 -8.758 2.802 1.00 95.06 78 LEU A C 1
ATOM 641 O O . LEU A 1 78 ? -7.181 -8.292 1.710 1.00 95.06 78 LEU A O 1
ATOM 645 N N . ILE A 1 79 ? -7.677 -9.424 3.589 1.00 95.62 79 ILE A N 1
ATOM 646 C CA . ILE A 1 79 ? -9.119 -9.548 3.371 1.00 95.62 79 ILE A CA 1
ATOM 647 C C . ILE A 1 79 ? -9.861 -9.231 4.670 1.00 95.62 79 ILE A C 1
ATOM 649 O O . ILE A 1 79 ? -9.476 -9.695 5.741 1.00 95.62 79 ILE A O 1
ATOM 653 N N . CYS A 1 80 ? -10.910 -8.411 4.597 1.00 96.44 80 CYS A N 1
ATOM 654 C CA . CYS A 1 80 ? -11.835 -8.261 5.718 1.00 96.44 80 CYS A CA 1
ATOM 655 C C . CYS A 1 80 ? -12.786 -9.453 5.730 1.00 96.44 80 CYS A C 1
ATOM 657 O O . CYS A 1 80 ? -13.558 -9.606 4.790 1.00 96.44 80 CYS A O 1
ATOM 659 N N . ILE A 1 81 ? -12.772 -10.263 6.782 1.00 96.12 81 ILE A N 1
ATOM 660 C CA . ILE A 1 81 ? -13.623 -11.460 6.863 1.00 96.12 81 ILE A CA 1
ATOM 661 C C . ILE A 1 81 ? -15.103 -11.097 7.030 1.00 96.12 81 ILE A C 1
ATOM 663 O O . ILE A 1 81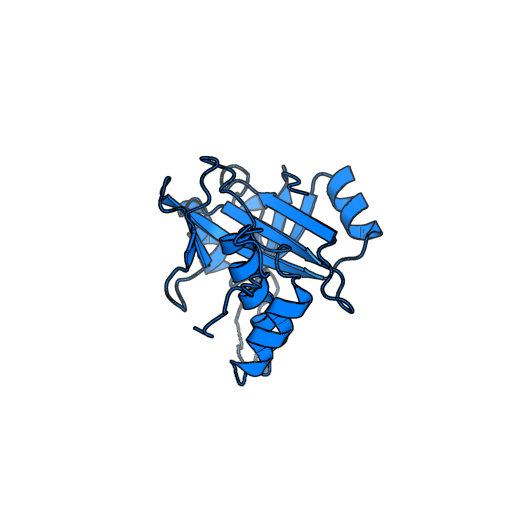 ? -15.979 -11.830 6.591 1.00 96.12 81 ILE A O 1
ATOM 667 N N . SER A 1 82 ? -15.398 -9.928 7.598 1.00 96.75 82 SER A N 1
ATOM 668 C CA . SER A 1 82 ? -16.777 -9.513 7.870 1.00 96.75 82 SER A CA 1
ATOM 669 C C . SER A 1 82 ? -17.531 -9.028 6.631 1.00 96.75 82 SER A C 1
ATOM 671 O O . SER A 1 82 ? -18.752 -9.123 6.583 1.00 96.75 82 SER A O 1
ATOM 673 N N . CYS A 1 83 ? -16.833 -8.488 5.624 1.00 96.31 83 CYS A N 1
ATOM 674 C CA . CYS A 1 83 ? -17.459 -8.008 4.381 1.00 96.31 83 CYS A CA 1
ATOM 675 C C . CYS A 1 83 ? -16.797 -8.522 3.096 1.00 96.31 83 CYS A C 1
ATOM 677 O O . CYS A 1 83 ? -17.139 -8.070 2.007 1.00 96.31 83 CYS A O 1
ATOM 679 N N . ASN A 1 84 ? -15.836 -9.438 3.209 1.00 95.25 84 ASN A N 1
ATOM 680 C CA . ASN A 1 84 ? -15.051 -10.023 2.117 1.00 95.25 84 ASN A CA 1
ATOM 681 C C . ASN A 1 84 ? -14.277 -9.019 1.245 1.00 95.25 84 ASN A C 1
ATOM 683 O O . ASN A 1 84 ? -13.802 -9.373 0.163 1.00 95.25 84 ASN A O 1
ATOM 687 N N . GLN A 1 85 ? -14.102 -7.776 1.703 1.00 96.31 85 GLN A N 1
ATOM 688 C CA . GLN A 1 85 ? -13.353 -6.772 0.955 1.00 96.31 85 GLN A CA 1
ATOM 689 C C . GLN A 1 85 ? -11.871 -7.154 0.882 1.00 96.31 85 GLN A C 1
ATOM 691 O O . GLN A 1 85 ? -11.187 -7.251 1.904 1.00 96.31 85 GLN A O 1
ATOM 696 N N . LYS A 1 86 ? -11.375 -7.320 -0.346 1.00 95.50 86 LYS A N 1
ATOM 697 C CA . LYS A 1 86 ? -9.960 -7.552 -0.662 1.00 95.50 86 LYS A CA 1
ATOM 698 C C . LYS A 1 86 ? -9.197 -6.235 -0.634 1.00 95.50 86 LYS A C 1
ATOM 700 O O . LYS A 1 86 ? -9.696 -5.218 -1.124 1.00 95.50 86 LYS A O 1
ATOM 705 N N . ILE A 1 87 ? -7.987 -6.262 -0.090 1.00 95.69 87 ILE A N 1
ATOM 706 C CA . ILE A 1 87 ? -7.187 -5.066 0.153 1.00 95.69 87 ILE A CA 1
ATOM 707 C C . ILE A 1 87 ? -5.741 -5.288 -0.275 1.00 95.69 87 ILE A C 1
ATOM 709 O O . ILE A 1 87 ? -5.110 -6.282 0.087 1.00 95.69 87 ILE A O 1
ATOM 713 N N . GLN A 1 88 ? -5.191 -4.299 -0.970 1.00 95.50 88 GLN A N 1
ATOM 714 C CA . GLN A 1 88 ? -3.757 -4.125 -1.155 1.00 95.50 88 GLN A CA 1
ATOM 715 C C . GLN A 1 88 ? -3.237 -3.057 -0.184 1.00 95.50 88 GLN A C 1
ATOM 717 O O . GLN A 1 88 ? -3.754 -1.943 -0.113 1.00 95.50 88 GLN A O 1
ATOM 722 N N . VAL A 1 89 ? -2.149 -3.355 0.513 1.00 95.75 89 VAL A N 1
ATOM 723 C CA . VAL A 1 89 ? -1.396 -2.418 1.342 1.00 95.75 89 VAL A CA 1
ATOM 724 C C . VAL A 1 89 ? -0.149 -1.955 0.586 1.00 95.75 89 VAL A C 1
ATOM 726 O O . VAL A 1 89 ? 0.601 -2.728 -0.008 1.00 95.75 89 VAL A O 1
ATOM 729 N N . LYS A 1 90 ? 0.105 -0.647 0.589 1.00 94.81 90 LYS A N 1
ATOM 730 C CA . LYS A 1 90 ? 1.340 -0.056 0.062 1.00 94.81 90 LYS A CA 1
ATOM 731 C C . LYS A 1 90 ? 2.004 0.817 1.111 1.00 94.81 90 LYS A C 1
ATOM 733 O O . LYS A 1 90 ? 1.352 1.603 1.787 1.00 94.81 90 LYS A O 1
ATOM 738 N N . ALA A 1 91 ? 3.326 0.743 1.178 1.00 96.25 91 ALA A N 1
ATOM 739 C CA . ALA A 1 91 ? 4.136 1.632 1.996 1.00 96.25 91 ALA A CA 1
ATOM 740 C C . ALA A 1 91 ? 4.828 2.681 1.117 1.00 96.25 91 ALA A C 1
ATOM 742 O O . ALA A 1 91 ? 5.402 2.355 0.072 1.00 96.25 91 ALA A O 1
ATOM 743 N N . LYS A 1 92 ? 4.808 3.949 1.537 1.00 96.75 92 LYS A N 1
ATOM 744 C CA . LYS A 1 92 ? 5.521 5.032 0.854 1.00 96.75 92 LYS A CA 1
ATOM 745 C C . LYS A 1 92 ? 6.193 5.970 1.850 1.00 96.75 92 LYS A C 1
ATOM 747 O O . LYS A 1 92 ? 5.531 6.720 2.565 1.00 96.75 92 LYS A O 1
ATOM 752 N N . SER A 1 93 ? 7.523 6.021 1.796 1.00 96.88 93 SER A N 1
ATOM 753 C CA . SER A 1 93 ? 8.271 7.049 2.514 1.00 96.88 93 SER A CA 1
ATOM 754 C C . SER A 1 93 ? 7.888 8.438 1.997 1.00 96.88 93 SER A C 1
ATOM 756 O O . SER A 1 93 ? 7.963 8.674 0.783 1.00 96.88 93 SER A O 1
ATOM 758 N N . SER A 1 94 ? 7.509 9.338 2.896 1.00 96.81 94 SER A N 1
ATOM 759 C CA . SER A 1 94 ? 7.013 10.676 2.577 1.00 96.81 94 SER A CA 1
ATOM 760 C C . SER A 1 94 ? 7.500 11.705 3.595 1.00 96.81 94 SER A C 1
ATOM 762 O O . SER A 1 94 ? 7.880 11.356 4.708 1.00 96.81 94 SER A O 1
ATOM 764 N N . THR A 1 95 ? 7.475 12.981 3.221 1.00 97.19 95 THR A N 1
ATOM 765 C CA . THR A 1 95 ? 7.648 14.114 4.144 1.00 97.19 95 THR A CA 1
ATOM 766 C C . THR A 1 95 ? 6.300 14.754 4.466 1.00 97.19 95 THR A C 1
ATOM 768 O O . THR A 1 95 ? 5.353 14.632 3.685 1.00 97.19 95 THR A O 1
ATOM 771 N N . GLN A 1 96 ? 6.210 15.515 5.563 1.00 95.69 96 GLN A N 1
ATOM 772 C CA . GLN A 1 96 ? 4.982 16.245 5.912 1.00 95.69 96 GLN A CA 1
ATOM 773 C C . GLN A 1 96 ? 4.505 17.157 4.770 1.00 95.69 96 GLN A C 1
ATOM 775 O O . GLN A 1 96 ? 3.320 17.193 4.451 1.00 95.69 96 GLN A O 1
ATOM 780 N N . LYS A 1 97 ? 5.435 17.834 4.080 1.00 96.94 97 LYS A N 1
ATOM 781 C CA . LYS A 1 97 ? 5.127 18.669 2.907 1.00 96.94 97 LYS A CA 1
ATOM 782 C C . LYS A 1 97 ? 4.464 17.864 1.784 1.00 96.94 97 LYS A C 1
ATOM 784 O O . LYS A 1 97 ? 3.515 18.339 1.167 1.00 96.94 97 LYS A O 1
ATOM 789 N N . GLN A 1 98 ? 4.946 16.649 1.511 1.00 96.50 98 GLN A N 1
ATOM 790 C CA . GLN A 1 98 ? 4.340 15.773 0.504 1.00 96.50 98 GLN A CA 1
ATOM 791 C C . GLN A 1 98 ? 2.940 15.321 0.923 1.00 96.50 98 GLN A C 1
ATOM 793 O O . GLN A 1 98 ? 2.034 15.361 0.096 1.00 96.50 98 GLN A O 1
ATOM 798 N N . VAL A 1 99 ? 2.746 14.960 2.195 1.00 96.25 99 VAL A N 1
ATOM 799 C CA . VAL A 1 99 ? 1.421 14.600 2.724 1.00 96.25 99 VAL A CA 1
ATOM 800 C C . VAL A 1 99 ? 0.441 15.765 2.602 1.00 96.25 99 VAL A C 1
ATOM 802 O O . VAL A 1 99 ? -0.666 15.567 2.111 1.00 96.25 99 VAL A O 1
ATOM 805 N N . ASN A 1 100 ? 0.851 16.984 2.955 1.00 96.00 100 ASN A N 1
ATOM 806 C CA . ASN A 1 100 ? 0.006 18.172 2.819 1.00 96.00 100 ASN A CA 1
ATOM 807 C C . ASN A 1 100 ? -0.382 18.420 1.352 1.00 96.00 100 ASN A C 1
ATOM 809 O O . ASN A 1 100 ? -1.542 18.681 1.056 1.00 96.00 100 ASN A O 1
ATOM 813 N N . ASN A 1 101 ? 0.555 18.253 0.412 1.00 95.94 101 ASN A N 1
ATOM 814 C CA . ASN A 1 101 ? 0.252 18.358 -1.018 1.00 95.94 101 ASN A CA 1
ATOM 815 C C . ASN A 1 101 ? -0.742 17.290 -1.500 1.00 95.94 101 ASN A C 1
ATOM 817 O O . ASN A 1 101 ? -1.591 17.597 -2.333 1.00 95.94 101 ASN A O 1
ATOM 821 N N . ILE A 1 102 ? -0.642 16.056 -0.995 1.00 95.88 102 ILE A N 1
ATOM 822 C CA . ILE A 1 102 ? -1.594 14.977 -1.301 1.00 95.88 102 ILE A CA 1
ATOM 823 C C . ILE A 1 102 ? -2.985 15.343 -0.781 1.00 95.88 102 ILE A C 1
ATOM 825 O O . ILE A 1 102 ? -3.943 15.251 -1.542 1.00 95.88 102 ILE A O 1
ATOM 829 N N . LYS A 1 103 ? -3.085 15.810 0.474 1.00 93.44 103 LYS A N 1
ATOM 830 C CA . LYS A 1 103 ? -4.350 16.253 1.085 1.00 93.44 103 LYS A CA 1
ATOM 831 C C . LYS A 1 103 ? -4.980 17.396 0.279 1.00 93.44 103 LYS A C 1
ATOM 833 O O . LYS A 1 103 ? -6.142 17.301 -0.090 1.00 93.44 103 LYS A O 1
ATOM 838 N N . ASN A 1 104 ? -4.194 18.410 -0.084 1.00 94.94 104 ASN A N 1
ATOM 839 C CA . ASN A 1 104 ? -4.679 19.572 -0.836 1.00 94.94 104 ASN A CA 1
ATOM 840 C C . ASN A 1 104 ? -5.148 19.219 -2.251 1.00 94.94 104 ASN A C 1
ATOM 842 O O . ASN A 1 104 ? -6.127 19.775 -2.733 1.00 94.94 104 ASN A O 1
ATOM 846 N N . LYS A 1 105 ? -4.433 18.323 -2.940 1.00 95.06 105 LYS A N 1
ATOM 847 C CA . LYS A 1 105 ? -4.785 17.923 -4.310 1.00 95.06 105 LYS A CA 1
ATOM 848 C C . LYS A 1 105 ? -5.842 16.827 -4.355 1.00 95.06 105 LYS A C 1
ATOM 850 O O . LYS A 1 105 ? -6.428 16.630 -5.409 1.00 95.06 105 LYS A O 1
ATOM 855 N N . ASN A 1 106 ? -6.034 16.100 -3.256 1.00 95.06 106 ASN A N 1
ATOM 856 C CA . ASN A 1 106 ? -6.799 14.858 -3.197 1.00 95.06 106 ASN A CA 1
ATOM 857 C C . ASN A 1 106 ? -6.339 13.811 -4.238 1.00 95.06 106 ASN A C 1
ATOM 859 O O . ASN A 1 106 ? -7.147 13.109 -4.846 1.00 95.06 106 ASN A O 1
ATOM 863 N N . LYS A 1 107 ? -5.018 13.749 -4.478 1.00 95.69 107 LYS A N 1
ATOM 864 C CA . LYS A 1 107 ? -4.387 12.858 -5.465 1.00 95.69 107 LYS A CA 1
ATOM 865 C C . LYS A 1 107 ? -3.066 12.292 -4.964 1.00 95.69 107 LYS A C 1
ATOM 867 O O . LYS A 1 107 ? -2.283 12.993 -4.318 1.00 95.69 107 LYS A O 1
ATOM 872 N N . PHE A 1 108 ? -2.765 11.051 -5.332 1.00 96.44 108 PHE A N 1
ATOM 873 C CA . PHE A 1 108 ? -1.530 10.364 -4.965 1.00 96.44 108 PHE A CA 1
ATOM 874 C C . PHE A 1 108 ? -1.034 9.481 -6.105 1.00 96.44 108 PHE A C 1
ATOM 876 O O . PHE A 1 108 ? -1.732 8.591 -6.577 1.00 96.44 108 PHE A O 1
ATOM 883 N N . LYS A 1 109 ? 0.215 9.698 -6.521 1.00 95.56 109 LYS A N 1
ATOM 884 C CA . LYS A 1 109 ? 0.869 8.898 -7.557 1.00 95.56 109 LYS A CA 1
ATOM 885 C C . LYS A 1 109 ? 1.919 7.986 -6.940 1.00 95.56 109 LYS A C 1
ATOM 887 O O . LYS A 1 109 ? 2.781 8.443 -6.187 1.00 95.56 109 LYS A O 1
ATOM 892 N N . THR A 1 110 ? 1.894 6.711 -7.307 1.00 94.62 110 THR A N 1
ATOM 893 C CA . THR A 1 110 ? 2.868 5.720 -6.840 1.00 94.62 110 THR A CA 1
ATOM 894 C C . THR A 1 110 ? 3.246 4.718 -7.923 1.00 94.62 110 THR A C 1
ATOM 896 O O . THR A 1 110 ? 2.680 4.698 -9.014 1.00 94.62 110 THR A O 1
ATOM 899 N N . ILE A 1 111 ? 4.238 3.887 -7.618 1.00 92.94 111 ILE A N 1
ATOM 900 C CA . ILE A 1 111 ? 4.660 2.778 -8.469 1.00 92.94 111 ILE A CA 1
ATOM 901 C C . ILE A 1 111 ? 3.777 1.558 -8.160 1.00 92.94 111 ILE A C 1
ATOM 903 O O . ILE A 1 111 ? 3.567 1.187 -6.997 1.00 92.94 111 ILE A O 1
ATOM 907 N N . GLY A 1 112 ? 3.247 0.948 -9.216 1.00 90.75 112 GLY A N 1
ATOM 908 C CA . GLY A 1 112 ? 2.490 -0.297 -9.161 1.00 90.75 112 GLY A CA 1
ATOM 909 C C . GLY A 1 112 ? 3.371 -1.537 -9.315 1.00 90.75 112 GLY A C 1
ATOM 910 O O . GLY A 1 112 ? 4.600 -1.469 -9.249 1.00 90.75 112 GLY A O 1
ATOM 911 N N . GLY A 1 113 ? 2.716 -2.684 -9.488 1.00 90.62 113 GLY A N 1
ATOM 912 C CA . GLY A 1 113 ? 3.376 -3.939 -9.829 1.00 90.62 113 GLY A CA 1
ATOM 913 C C . GLY A 1 113 ? 3.624 -4.044 -11.332 1.00 90.62 113 GLY A C 1
ATOM 914 O O . GLY A 1 113 ? 3.935 -3.060 -12.002 1.00 90.62 113 GLY A O 1
ATOM 915 N N . GLU A 1 114 ? 3.486 -5.258 -11.855 1.00 94.19 114 GLU A N 1
ATOM 916 C CA . GLU A 1 114 ? 3.476 -5.506 -13.295 1.00 94.19 114 GLU A CA 1
A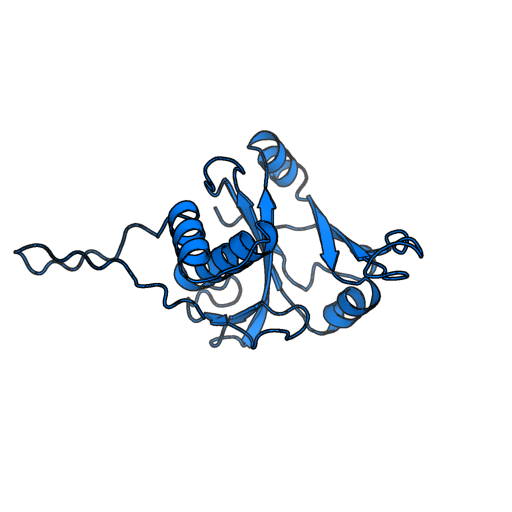TOM 917 C C . GLU A 1 114 ? 2.237 -4.876 -13.934 1.00 94.19 114 GLU A C 1
ATOM 919 O O . GLU A 1 114 ? 1.140 -4.969 -13.382 1.00 94.19 114 GLU A O 1
ATOM 924 N N . TYR A 1 115 ? 2.404 -4.245 -15.094 1.00 95.62 115 TYR A N 1
ATOM 925 C CA . TYR A 1 115 ? 1.335 -3.494 -15.746 1.00 95.62 115 TYR A CA 1
ATOM 926 C C . TYR A 1 115 ? 0.117 -4.362 -16.090 1.00 95.62 115 TYR A C 1
ATOM 928 O O . TYR A 1 115 ? -0.992 -4.047 -15.663 1.00 95.62 115 TYR A O 1
ATOM 936 N N . SER A 1 116 ? 0.330 -5.477 -16.792 1.00 93.38 116 SER A N 1
ATOM 937 C CA . SER A 1 116 ? -0.735 -6.391 -17.226 1.00 93.38 116 SER A CA 1
ATOM 938 C C . SER A 1 116 ? -1.505 -6.990 -16.047 1.00 93.38 116 SER A C 1
ATOM 940 O O . SER A 1 116 ? -2.733 -7.017 -16.054 1.00 93.38 116 SER A O 1
ATOM 942 N N . THR A 1 117 ? -0.791 -7.419 -15.007 1.00 91.12 117 THR A N 1
ATOM 943 C CA . THR A 1 117 ? -1.387 -7.954 -13.778 1.00 91.12 117 THR A CA 1
ATOM 944 C C . THR A 1 117 ? -2.180 -6.882 -13.028 1.00 91.12 117 THR A C 1
ATOM 946 O O . THR A 1 117 ? -3.316 -7.126 -12.636 1.00 91.12 117 THR A O 1
ATOM 949 N N . THR A 1 118 ? -1.642 -5.664 -12.893 1.00 92.38 118 THR A N 1
ATOM 950 C CA . THR A 1 118 ? -2.355 -4.567 -12.211 1.00 92.38 118 THR A CA 1
ATOM 951 C C . THR A 1 118 ? -3.647 -4.198 -12.950 1.00 92.38 118 THR A C 1
ATOM 953 O O . THR A 1 118 ? -4.663 -3.979 -12.301 1.00 92.38 118 THR A O 1
ATOM 956 N N . LEU A 1 119 ? -3.640 -4.191 -14.290 1.00 92.25 119 LEU A N 1
ATOM 957 C CA . LEU A 1 119 ? -4.851 -3.971 -15.089 1.00 92.25 119 LEU A CA 1
ATOM 958 C C . LEU A 1 119 ? -5.909 -5.055 -14.858 1.00 92.25 119 LEU A C 1
ATOM 960 O O . LEU A 1 119 ? -7.072 -4.731 -14.643 1.00 92.25 119 LEU A O 1
ATOM 964 N N . LYS A 1 120 ? -5.518 -6.336 -14.860 1.00 89.75 120 LYS A N 1
ATOM 965 C CA . LYS A 1 120 ? -6.451 -7.449 -14.595 1.00 89.75 120 LYS A CA 1
ATOM 966 C C . LYS A 1 120 ? -7.105 -7.332 -13.218 1.00 89.75 120 LYS A C 1
ATOM 968 O O . LYS A 1 120 ? -8.287 -7.625 -13.074 1.00 89.75 120 LYS A O 1
ATOM 973 N N . ASN A 1 121 ? -6.351 -6.850 -12.235 1.00 87.69 121 ASN A N 1
ATOM 974 C CA . ASN A 1 121 ? -6.810 -6.722 -10.856 1.00 87.69 121 ASN A CA 1
ATOM 975 C C . ASN A 1 121 ? -7.798 -5.572 -10.619 1.00 87.69 121 ASN A C 1
ATOM 977 O O . ASN A 1 121 ? -8.394 -5.527 -9.547 1.00 87.69 121 ASN A O 1
ATOM 981 N N . ILE A 1 122 ? -8.044 -4.694 -11.599 1.00 89.19 122 ILE A N 1
ATOM 982 C CA . ILE A 1 122 ? -9.154 -3.728 -11.518 1.00 89.19 122 ILE A CA 1
ATOM 983 C C . ILE A 1 122 ? -10.487 -4.472 -11.341 1.00 89.19 122 ILE A C 1
ATOM 985 O O . ILE A 1 122 ? -11.291 -4.117 -10.483 1.00 89.19 122 ILE A O 1
ATOM 989 N N . ASN A 1 123 ? -10.681 -5.570 -12.078 1.00 87.56 123 ASN A N 1
ATOM 990 C CA . ASN A 1 123 ? -11.911 -6.366 -12.026 1.00 87.56 123 ASN A CA 1
ATOM 991 C C . ASN A 1 123 ? -12.079 -7.141 -10.708 1.00 87.56 123 ASN A C 1
ATOM 993 O O . ASN A 1 123 ? -13.160 -7.640 -10.418 1.00 87.56 123 ASN A O 1
ATOM 997 N N . GLU A 1 124 ? -11.025 -7.235 -9.896 1.00 89.62 124 GLU A N 1
ATOM 998 C CA . GLU A 1 124 ? -11.055 -7.912 -8.598 1.00 89.62 124 GLU A CA 1
ATOM 999 C C . GLU A 1 124 ? -11.584 -7.023 -7.462 1.00 89.62 124 GLU A C 1
ATOM 1001 O O . GLU A 1 124 ? -11.631 -7.486 -6.319 1.00 89.62 124 GLU A O 1
ATOM 1006 N N . GLN A 1 125 ? -11.966 -5.773 -7.768 1.00 92.12 125 GLN A N 1
ATOM 1007 C CA . GLN A 1 125 ? -12.570 -4.813 -6.834 1.00 92.12 125 GLN A CA 1
ATOM 1008 C C . GLN A 1 125 ? -11.737 -4.628 -5.556 1.00 92.12 125 GLN A C 1
ATOM 1010 O O . GLN A 1 125 ? -12.238 -4.692 -4.433 1.00 92.12 125 GLN A O 1
ATOM 1015 N N . ILE A 1 126 ? -10.427 -4.435 -5.726 1.00 94.00 126 ILE A N 1
ATOM 1016 C CA . ILE A 1 126 ? -9.461 -4.370 -4.625 1.00 94.00 126 ILE A CA 1
ATOM 1017 C C . ILE A 1 126 ? -9.332 -2.935 -4.114 1.00 94.00 126 ILE A C 1
ATOM 1019 O O . ILE A 1 126 ? -8.993 -2.022 -4.868 1.00 94.00 126 ILE A O 1
ATOM 1023 N N . ASP A 1 127 ? -9.549 -2.748 -2.815 1.00 96.44 127 ASP A N 1
ATOM 1024 C CA . ASP A 1 127 ? -9.302 -1.474 -2.144 1.00 96.44 127 ASP A CA 1
ATOM 1025 C C . ASP A 1 127 ? -7.820 -1.320 -1.789 1.00 96.44 127 ASP A C 1
ATOM 1027 O O . ASP A 1 127 ? -7.099 -2.301 -1.605 1.00 96.44 127 ASP A O 1
ATOM 1031 N N . TYR A 1 128 ? -7.354 -0.082 -1.637 1.00 96.56 128 TYR A N 1
ATOM 1032 C CA . TYR A 1 128 ? -5.969 0.198 -1.269 1.00 96.56 128 TYR A CA 1
ATOM 1033 C C . TYR A 1 128 ? -5.878 0.918 0.069 1.00 96.56 128 TYR A C 1
ATOM 1035 O O . TYR A 1 128 ? -6.501 1.959 0.264 1.00 96.56 128 TYR A O 1
ATOM 1043 N N . PHE A 1 129 ? -4.998 0.430 0.940 1.00 97.56 129 PHE A N 1
ATOM 1044 C CA . PHE A 1 129 ? -4.415 1.232 2.011 1.00 97.56 129 PHE A CA 1
ATOM 1045 C C . PHE A 1 129 ? -3.007 1.668 1.626 1.00 97.56 129 PHE A C 1
ATOM 1047 O O . PHE A 1 129 ? -2.197 0.868 1.156 1.00 97.56 129 PHE A O 1
ATOM 1054 N N . ILE A 1 130 ? -2.683 2.938 1.859 1.00 97.62 130 ILE A N 1
ATOM 1055 C CA . ILE A 1 130 ? -1.343 3.475 1.617 1.00 97.62 130 ILE A CA 1
ATOM 1056 C C . ILE A 1 130 ? -0.832 4.132 2.887 1.00 97.62 130 ILE A C 1
ATOM 1058 O O . ILE A 1 130 ? -1.316 5.187 3.291 1.00 97.62 130 ILE A O 1
ATOM 1062 N N . ILE A 1 131 ? 0.180 3.526 3.498 1.00 98.00 131 ILE A N 1
ATOM 1063 C CA . ILE A 1 131 ? 0.845 4.077 4.674 1.00 98.00 131 ILE A CA 1
ATOM 1064 C C . ILE A 1 131 ? 1.943 5.036 4.217 1.00 98.00 131 ILE A C 1
ATOM 1066 O O . ILE A 1 131 ? 2.925 4.638 3.580 1.00 98.00 131 ILE A O 1
ATOM 1070 N N . LEU A 1 132 ? 1.777 6.312 4.561 1.00 98.00 132 LEU A N 1
ATOM 1071 C CA . LEU A 1 132 ? 2.763 7.368 4.370 1.00 98.00 132 LEU A CA 1
ATOM 1072 C C . LEU A 1 132 ? 3.578 7.503 5.654 1.00 98.00 132 LEU A C 1
ATOM 1074 O O . LEU A 1 132 ? 3.032 7.857 6.697 1.00 98.00 132 LEU A O 1
ATOM 1078 N N . TYR A 1 133 ? 4.877 7.230 5.589 1.00 97.69 133 TYR A N 1
ATOM 1079 C CA . TYR A 1 133 ? 5.741 7.194 6.772 1.00 97.69 133 TYR A CA 1
ATOM 1080 C C . TYR A 1 133 ? 7.036 7.986 6.572 1.00 97.69 133 TYR A C 1
ATOM 1082 O O . TYR A 1 133 ? 7.510 8.161 5.450 1.00 97.69 133 TYR A O 1
ATOM 1090 N N . GLU A 1 134 ? 7.635 8.458 7.659 1.00 97.75 134 GLU A N 1
ATOM 1091 C CA . GLU A 1 134 ? 8.957 9.073 7.655 1.00 97.75 134 GLU A CA 1
ATOM 1092 C C . GLU A 1 134 ? 10.041 7.994 7.578 1.00 97.75 134 GLU A C 1
ATOM 1094 O O . GLU A 1 134 ? 10.085 7.074 8.390 1.00 97.75 134 GLU A O 1
ATOM 1099 N N . LYS A 1 135 ? 10.951 8.110 6.605 1.00 95.81 135 LYS A N 1
ATOM 1100 C CA . LYS A 1 135 ? 11.926 7.050 6.302 1.00 95.81 135 LYS A CA 1
ATOM 1101 C C . LYS A 1 135 ? 12.891 6.739 7.453 1.00 95.81 135 LYS A C 1
ATOM 1103 O O . LYS A 1 135 ? 13.266 5.585 7.606 1.00 95.81 135 LYS A O 1
ATOM 1108 N N . GLN A 1 136 ? 13.331 7.755 8.194 1.00 95.12 136 GLN A N 1
ATOM 1109 C CA . GLN A 1 136 ? 14.372 7.601 9.218 1.00 95.12 136 GLN A CA 1
ATOM 1110 C C . GLN A 1 136 ? 13.825 6.983 10.508 1.00 95.12 136 GLN A C 1
ATOM 1112 O O . GLN A 1 136 ? 14.456 6.106 11.084 1.00 95.12 136 GLN A O 1
ATOM 1117 N N . SER A 1 137 ? 12.644 7.425 10.939 1.00 96.19 137 SER A N 1
ATOM 1118 C CA . SER A 1 137 ? 12.037 7.032 12.214 1.00 96.19 137 SER A CA 1
ATOM 1119 C C . SER A 1 137 ? 10.985 5.928 12.080 1.00 96.19 137 SER A C 1
ATOM 1121 O O . SER A 1 137 ? 10.502 5.420 13.087 1.00 96.19 137 SER A O 1
ATOM 1123 N N . TYR A 1 138 ? 10.564 5.604 10.853 1.00 96.94 138 TYR A N 1
ATOM 1124 C CA . TYR A 1 138 ? 9.359 4.818 10.566 1.00 96.94 138 TYR A CA 1
ATOM 1125 C C . TYR A 1 138 ? 8.079 5.392 11.186 1.00 96.94 138 TYR A C 1
ATOM 1127 O O . TYR A 1 138 ? 7.075 4.693 11.299 1.00 96.94 138 TYR A O 1
ATOM 1135 N N . LYS A 1 139 ? 8.062 6.674 11.565 1.00 96.12 139 LYS A N 1
ATOM 1136 C CA . LYS A 1 139 ? 6.853 7.320 12.074 1.00 96.12 139 LYS A CA 1
ATOM 1137 C C . LYS A 1 139 ? 5.811 7.400 10.965 1.00 96.12 139 LYS A C 1
ATOM 1139 O O . LYS A 1 139 ? 6.068 7.978 9.910 1.00 96.12 139 LYS A O 1
ATOM 1144 N N . ILE A 1 140 ? 4.621 6.858 11.204 1.00 97.31 140 ILE A N 1
ATOM 1145 C CA . ILE A 1 140 ? 3.493 7.048 10.291 1.00 97.31 140 ILE A CA 1
ATOM 1146 C C . ILE A 1 140 ? 3.091 8.524 10.336 1.00 97.31 140 ILE A C 1
ATOM 1148 O O . ILE A 1 140 ? 2.841 9.080 11.403 1.00 97.31 140 ILE A O 1
ATOM 1152 N N . ILE A 1 141 ? 3.056 9.148 9.163 1.00 97.31 141 ILE A N 1
ATOM 1153 C CA . ILE A 1 141 ? 2.605 10.526 8.970 1.0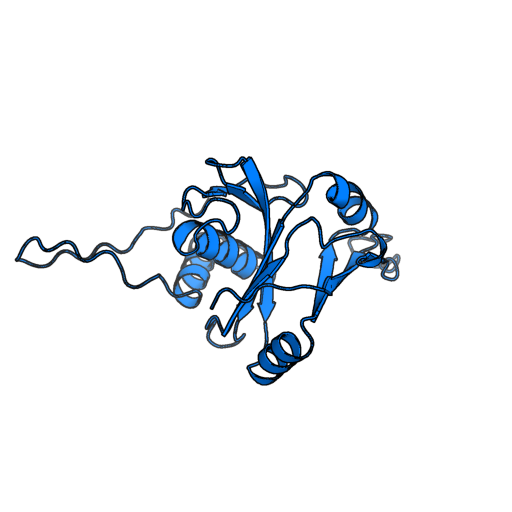0 97.31 141 ILE A CA 1
ATOM 1154 C C . ILE A 1 141 ? 1.111 10.529 8.658 1.00 97.31 141 ILE A C 1
ATOM 1156 O O . ILE A 1 141 ? 0.381 11.370 9.169 1.00 97.31 141 ILE A O 1
ATOM 1160 N N . ASN A 1 142 ? 0.667 9.616 7.788 1.00 97.12 142 ASN A N 1
ATOM 1161 C CA . ASN A 1 142 ? -0.736 9.474 7.426 1.00 97.12 142 ASN A CA 1
ATOM 1162 C C . ASN A 1 142 ? -1.028 8.096 6.805 1.00 97.12 142 ASN A C 1
ATOM 1164 O O . ASN A 1 142 ? -0.124 7.432 6.299 1.00 97.12 142 ASN A O 1
ATOM 1168 N N . ILE A 1 143 ? -2.296 7.698 6.787 1.00 97.75 143 ILE A N 1
ATOM 1169 C CA . ILE A 1 143 ? -2.804 6.533 6.069 1.00 97.75 143 ILE A CA 1
ATOM 1170 C C . ILE A 1 143 ? -3.880 7.008 5.099 1.00 97.75 143 ILE A C 1
ATOM 1172 O O . ILE A 1 143 ? -4.827 7.700 5.472 1.00 97.75 143 ILE A O 1
ATOM 1176 N N . LEU A 1 144 ? -3.707 6.638 3.838 1.00 97.94 144 LEU A N 1
ATOM 1177 C CA . LEU A 1 144 ? -4.677 6.873 2.784 1.00 97.94 144 LEU A CA 1
ATOM 1178 C C . LEU A 1 144 ? -5.494 5.608 2.563 1.00 97.94 144 LEU A C 1
ATOM 1180 O O . LEU A 1 144 ? -4.943 4.506 2.611 1.00 97.94 144 LEU A O 1
ATOM 1184 N N . TYR A 1 145 ? -6.765 5.778 2.240 1.00 97.75 145 TYR A N 1
ATOM 1185 C CA . TYR A 1 145 ? -7.627 4.710 1.766 1.00 97.75 145 TYR A CA 1
ATOM 1186 C C . TYR A 1 145 ? -8.229 5.084 0.415 1.00 97.75 145 TYR A C 1
ATOM 1188 O O . TYR A 1 145 ? -8.679 6.214 0.208 1.00 97.75 145 TYR A O 1
ATOM 1196 N N . ILE A 1 146 ? -8.196 4.140 -0.520 1.00 97.31 146 ILE A N 1
ATOM 1197 C CA . ILE A 1 146 ? -8.723 4.309 -1.867 1.00 97.31 146 ILE A CA 1
ATOM 1198 C C . ILE A 1 146 ? -9.678 3.161 -2.138 1.00 97.31 146 ILE A C 1
ATOM 1200 O O . ILE A 1 146 ? -9.310 1.988 -2.070 1.00 97.31 146 ILE A O 1
ATOM 1204 N N . LYS A 1 147 ? -10.909 3.543 -2.449 1.00 96.62 147 LYS A N 1
ATOM 1205 C CA . LYS A 1 147 ? -11.985 2.653 -2.854 1.00 96.62 147 LYS A CA 1
ATOM 1206 C C . LYS A 1 147 ? -11.749 2.145 -4.275 1.00 96.62 147 LYS A C 1
ATOM 1208 O O . LYS A 1 147 ? -11.367 2.932 -5.139 1.00 96.62 147 LYS A O 1
ATOM 1213 N N . ASN A 1 148 ? -11.990 0.861 -4.519 1.00 95.56 148 ASN A N 1
ATOM 1214 C CA . ASN A 1 148 ? -11.834 0.249 -5.839 1.00 95.56 148 ASN A CA 1
ATOM 1215 C C . ASN A 1 148 ? -12.665 0.941 -6.933 1.00 95.56 148 ASN A C 1
ATOM 1217 O O . ASN A 1 148 ? -12.203 1.050 -8.062 1.00 95.56 148 ASN A O 1
ATOM 1221 N N . GLU A 1 149 ? -13.823 1.508 -6.585 1.00 95.56 149 GLU A N 1
ATOM 1222 C CA . GLU A 1 149 ? -14.695 2.258 -7.497 1.00 95.56 149 GLU A CA 1
ATOM 1223 C C . GLU A 1 149 ? -14.018 3.522 -8.059 1.00 95.56 149 GLU A C 1
ATOM 1225 O O . GLU A 1 149 ? -14.444 4.049 -9.082 1.00 95.56 149 GLU A O 1
ATOM 1230 N N . ASN A 1 150 ? -12.942 3.993 -7.419 1.00 95.31 150 ASN A N 1
ATOM 1231 C CA . ASN A 1 150 ? -12.142 5.135 -7.866 1.00 95.31 150 ASN A CA 1
ATOM 1232 C C . ASN A 1 150 ? -10.913 4.717 -8.695 1.00 95.31 150 ASN A C 1
ATOM 1234 O O . ASN A 1 150 ? -10.056 5.556 -8.974 1.00 95.31 150 ASN A O 1
ATOM 1238 N N . ILE A 1 151 ? -10.776 3.433 -9.041 1.00 94.38 151 ILE A N 1
ATOM 1239 C CA . ILE A 1 151 ? -9.620 2.891 -9.759 1.00 94.38 151 ILE A CA 1
ATOM 1240 C C . ILE A 1 151 ? -10.090 2.320 -11.096 1.00 94.38 151 ILE A C 1
ATOM 1242 O O . ILE A 1 151 ? -10.719 1.268 -11.153 1.00 94.38 151 ILE A O 1
ATOM 1246 N N . SER A 1 152 ? -9.734 2.996 -12.187 1.00 94.81 152 SER A N 1
ATOM 1247 C CA . SER A 1 152 ? -9.978 2.534 -13.556 1.00 94.81 152 SER A CA 1
ATOM 1248 C C . SER A 1 152 ? -8.666 2.275 -14.302 1.00 94.81 152 SER A C 1
ATOM 1250 O O . SER A 1 152 ? -7.571 2.518 -13.787 1.00 94.81 152 SER A O 1
ATOM 1252 N N . SER A 1 153 ? -8.752 1.787 -15.541 1.00 94.75 153 SER A N 1
ATOM 1253 C CA . SER A 1 153 ? -7.582 1.617 -16.414 1.00 94.75 153 SER A CA 1
ATOM 1254 C C . SER A 1 153 ? -6.809 2.918 -16.617 1.00 94.75 153 SER A C 1
ATOM 1256 O O . SER A 1 153 ? -5.583 2.889 -16.703 1.00 94.75 153 SER A O 1
ATOM 1258 N N . ASP A 1 154 ? -7.503 4.056 -16.617 1.00 95.69 154 ASP A N 1
ATOM 1259 C CA . ASP A 1 154 ? -6.914 5.381 -16.838 1.00 95.69 154 ASP A CA 1
ATOM 1260 C C . ASP A 1 154 ? -6.019 5.814 -15.671 1.00 95.69 154 ASP A C 1
ATOM 1262 O O . ASP A 1 154 ? -5.086 6.602 -15.839 1.00 95.69 154 ASP A O 1
ATOM 1266 N N . CYS A 1 155 ? -6.236 5.233 -14.489 1.00 95.56 155 CYS A N 1
ATOM 1267 C CA . CYS A 1 155 ? -5.353 5.398 -13.341 1.00 95.56 155 CYS A CA 1
ATOM 1268 C C . CYS A 1 155 ? -3.986 4.730 -13.557 1.00 95.56 155 CYS A C 1
ATOM 1270 O O . CYS A 1 155 ? -3.042 5.044 -12.828 1.00 95.56 155 CYS A O 1
ATOM 1272 N N . ILE A 1 156 ? -3.846 3.801 -14.512 1.00 96.62 156 ILE A N 1
ATOM 1273 C CA . ILE A 1 156 ? -2.673 2.934 -14.656 1.00 96.62 156 ILE A CA 1
ATOM 1274 C C . ILE A 1 156 ? -1.917 3.245 -15.949 1.00 96.62 156 ILE A C 1
ATOM 1276 O O . ILE A 1 156 ? -2.331 2.894 -17.050 1.00 96.62 156 ILE A O 1
ATOM 1280 N N . THR A 1 157 ? -0.719 3.813 -15.818 1.00 97.38 157 THR A N 1
ATOM 1281 C CA . THR A 1 157 ? 0.151 4.109 -16.967 1.00 97.38 157 THR A CA 1
ATOM 1282 C C . THR A 1 157 ? 1.323 3.125 -17.038 1.00 97.38 157 THR A C 1
ATOM 1284 O O . THR A 1 157 ? 2.056 2.994 -16.045 1.00 97.38 157 THR A O 1
ATOM 1287 N N . PRO A 1 158 ? 1.576 2.464 -18.183 1.00 97.69 158 PRO A N 1
ATOM 1288 C CA . PRO A 1 158 ? 2.722 1.573 -18.330 1.00 97.69 158 PRO A CA 1
ATOM 1289 C C . PRO A 1 158 ? 4.044 2.340 -18.215 1.00 97.69 158 PRO A C 1
ATOM 1291 O O . PRO A 1 158 ? 4.182 3.479 -18.663 1.00 97.69 158 PRO A O 1
ATOM 1294 N N . ARG A 1 159 ? 5.053 1.706 -17.615 1.00 97.12 159 ARG A N 1
ATOM 1295 C CA . ARG A 1 159 ? 6.442 2.185 -17.646 1.00 97.12 159 ARG A CA 1
ATOM 1296 C C . ARG A 1 159 ? 7.174 1.561 -18.832 1.00 97.12 159 ARG A C 1
ATOM 1298 O O . ARG A 1 159 ? 6.701 0.598 -19.430 1.00 97.12 159 ARG A O 1
ATOM 1305 N N . LYS A 1 160 ? 8.359 2.083 -19.156 1.00 96.44 160 LYS A N 1
ATOM 1306 C CA . LYS A 1 160 ? 9.260 1.396 -20.088 1.00 96.44 160 LYS A CA 1
ATOM 1307 C C . LYS A 1 160 ? 9.622 0.011 -19.519 1.00 96.44 160 LYS A C 1
ATOM 1309 O O . LYS A 1 160 ? 9.908 -0.059 -18.317 1.00 96.44 160 LYS A O 1
ATOM 1314 N N . PRO A 1 161 ? 9.604 -1.058 -20.336 1.00 96.94 161 PRO A N 1
ATOM 1315 C CA . PRO A 1 161 ? 10.123 -2.360 -19.934 1.00 96.94 161 PRO A CA 1
ATOM 1316 C C . PRO A 1 161 ? 11.567 -2.256 -19.438 1.00 96.94 161 PRO A C 1
ATOM 1318 O O . PRO A 1 161 ? 12.326 -1.387 -19.879 1.00 96.94 161 PRO A O 1
ATOM 1321 N N . LEU A 1 162 ? 11.950 -3.130 -18.510 1.00 95.12 162 LEU A N 1
ATOM 1322 C CA . LEU A 1 162 ? 13.334 -3.212 -18.053 1.00 95.12 162 LEU A CA 1
ATOM 1323 C C . LEU A 1 162 ? 14.263 -3.636 -19.197 1.00 95.12 162 LEU A C 1
ATOM 1325 O O . LEU A 1 162 ? 13.872 -4.415 -20.068 1.00 95.12 162 LEU A O 1
ATOM 1329 N N . SER A 1 163 ? 15.500 -3.132 -19.163 1.00 96.31 163 SER A N 1
ATOM 1330 C CA . SER A 1 163 ? 16.518 -3.427 -20.174 1.00 96.31 163 SER A CA 1
ATOM 1331 C C . SER A 1 163 ? 16.780 -4.926 -20.296 1.00 96.31 163 SER A C 1
ATOM 1333 O O . SER A 1 163 ? 16.603 -5.683 -19.341 1.00 96.31 163 SER A O 1
ATOM 1335 N N . ILE A 1 164 ? 17.283 -5.347 -21.457 1.00 95.69 164 ILE A N 1
ATOM 1336 C CA . ILE A 1 164 ? 17.665 -6.743 -21.706 1.00 95.69 164 ILE A CA 1
ATOM 1337 C C . ILE A 1 164 ? 18.745 -7.252 -20.734 1.00 95.69 164 ILE A C 1
ATOM 1339 O O . ILE A 1 164 ? 18.828 -8.440 -20.457 1.00 95.69 164 ILE A O 1
ATOM 1343 N N . THR A 1 165 ? 19.538 -6.340 -20.170 1.00 96.06 165 THR A N 1
ATOM 1344 C CA . THR A 1 165 ? 20.582 -6.630 -19.177 1.00 96.06 165 THR A CA 1
ATOM 1345 C C . THR A 1 165 ? 20.061 -6.732 -17.741 1.00 96.06 165 THR A C 1
ATOM 1347 O O . THR A 1 165 ? 20.807 -7.111 -16.840 1.00 96.06 165 THR A O 1
ATOM 1350 N N . ALA A 1 166 ? 18.803 -6.367 -17.480 1.00 93.94 166 ALA A N 1
ATOM 1351 C CA . ALA A 1 166 ? 18.234 -6.429 -16.142 1.00 93.94 166 ALA A CA 1
ATOM 1352 C C . ALA A 1 166 ? 17.905 -7.875 -15.744 1.00 93.94 166 ALA A C 1
ATOM 1354 O O . ALA A 1 166 ? 17.481 -8.683 -16.564 1.00 93.94 166 ALA A O 1
ATOM 1355 N N . LYS A 1 167 ? 17.956 -8.173 -14.438 1.00 93.25 167 LYS A N 1
ATOM 1356 C CA . LYS A 1 167 ? 17.565 -9.488 -13.886 1.00 93.25 167 LYS A CA 1
ATOM 1357 C C . LYS A 1 167 ? 16.161 -9.946 -14.319 1.00 93.25 167 LYS A C 1
ATOM 1359 O O . LYS A 1 167 ? 15.898 -11.138 -14.400 1.00 93.25 167 LYS A O 1
ATOM 1364 N N . ARG A 1 168 ? 15.249 -8.998 -14.549 1.00 91.38 168 ARG A N 1
ATOM 1365 C CA . ARG A 1 168 ? 13.886 -9.228 -15.051 1.00 91.38 168 ARG A CA 1
ATOM 1366 C C . ARG A 1 168 ? 13.714 -8.567 -16.419 1.00 91.38 168 ARG A C 1
ATOM 1368 O O . ARG A 1 168 ? 12.858 -7.698 -16.570 1.00 91.38 168 ARG A O 1
ATOM 1375 N N . ALA A 1 169 ? 14.586 -8.899 -17.365 1.00 94.75 169 ALA A N 1
ATOM 1376 C CA . ALA A 1 169 ? 14.553 -8.355 -18.718 1.00 94.75 169 ALA A CA 1
ATOM 1377 C C . ALA A 1 169 ? 13.139 -8.400 -19.317 1.00 94.75 169 ALA A C 1
ATOM 1379 O O . ALA A 1 169 ? 12.417 -9.382 -19.152 1.00 94.75 169 ALA A O 1
ATOM 1380 N N . GLY A 1 170 ? 12.716 -7.305 -19.953 1.00 94.75 170 GLY A N 1
ATOM 1381 C CA . GLY A 1 170 ? 11.381 -7.189 -20.544 1.00 94.75 170 GLY A CA 1
ATOM 1382 C C . GLY A 1 170 ? 10.237 -7.000 -19.542 1.00 94.75 170 GLY A C 1
ATOM 1383 O O . GLY A 1 170 ? 9.127 -6.674 -19.956 1.00 94.75 170 GLY A O 1
ATOM 1384 N N . TRP A 1 171 ? 10.471 -7.124 -18.229 1.00 96.62 171 TRP A N 1
ATOM 1385 C CA . TRP A 1 171 ? 9.416 -6.873 -17.251 1.00 96.62 171 TRP A CA 1
ATOM 1386 C C . TRP A 1 171 ? 8.947 -5.423 -17.311 1.00 96.62 171 TRP A C 1
ATOM 1388 O O . TRP A 1 171 ? 9.750 -4.489 -17.221 1.00 96.62 171 TRP A O 1
ATOM 1398 N N . GLN A 1 172 ? 7.633 -5.239 -17.406 1.00 96.81 172 GLN A N 1
ATOM 1399 C CA . GLN A 1 172 ? 7.013 -3.931 -17.510 1.00 96.81 172 GLN A CA 1
ATOM 1400 C C . GLN A 1 172 ? 6.187 -3.624 -16.262 1.00 96.81 172 GLN A C 1
ATOM 1402 O O . GLN A 1 172 ? 5.135 -4.214 -16.019 1.00 96.81 172 GLN A O 1
ATOM 1407 N N . GLY A 1 173 ? 6.667 -2.668 -15.471 1.00 95.75 173 GLY A N 1
ATOM 1408 C CA . GLY A 1 173 ? 5.902 -2.123 -14.355 1.00 95.75 173 GLY A CA 1
ATOM 1409 C C . GLY A 1 173 ? 4.916 -1.038 -14.788 1.00 95.75 173 GLY A C 1
ATOM 1410 O O . GLY A 1 173 ? 4.911 -0.604 -15.941 1.00 95.75 173 GLY A O 1
ATOM 1411 N N . CYS A 1 174 ? 4.142 -0.520 -13.840 1.00 96.69 174 CYS A N 1
ATOM 1412 C CA . CYS A 1 174 ? 3.257 0.624 -14.064 1.00 96.69 174 CYS A CA 1
ATOM 1413 C C . CYS A 1 174 ? 3.418 1.728 -13.012 1.00 96.69 174 CYS A C 1
ATOM 1415 O O . CYS A 1 174 ? 4.014 1.540 -11.945 1.00 96.69 174 CYS A O 1
ATOM 1417 N N . ASN A 1 175 ? 2.902 2.908 -13.337 1.00 97.31 175 ASN A N 1
ATOM 1418 C CA . ASN A 1 175 ? 2.547 3.931 -12.364 1.00 97.31 175 ASN A CA 1
ATOM 1419 C C . ASN A 1 175 ? 1.039 3.870 -12.133 1.00 97.31 175 ASN A C 1
ATOM 1421 O O . ASN A 1 175 ? 0.296 3.605 -13.074 1.00 97.31 175 ASN A O 1
ATOM 1425 N N . ILE A 1 176 ? 0.613 4.160 -10.908 1.00 96.19 176 ILE A N 1
ATOM 1426 C CA . ILE A 1 176 ? -0.797 4.272 -10.543 1.00 96.19 176 ILE A CA 1
ATOM 1427 C C . ILE A 1 176 ? -1.031 5.687 -10.018 1.00 96.19 176 ILE A C 1
ATOM 1429 O O . ILE A 1 176 ? -0.285 6.154 -9.148 1.00 96.19 176 ILE A O 1
ATOM 1433 N N . LEU A 1 177 ? -2.025 6.374 -10.568 1.00 97.38 177 LEU A N 1
ATOM 1434 C CA . LEU A 1 177 ? -2.547 7.640 -10.073 1.00 97.38 177 LEU A CA 1
ATOM 1435 C C . LEU A 1 177 ? -3.878 7.370 -9.376 1.00 97.38 177 LEU A C 1
ATOM 1437 O O . LEU A 1 177 ? -4.838 6.958 -10.014 1.00 97.38 177 LEU A O 1
ATOM 1441 N N . PHE A 1 178 ? -3.916 7.612 -8.075 1.00 96.19 178 PHE A N 1
ATOM 1442 C CA . PHE A 1 178 ? -5.141 7.570 -7.299 1.00 96.19 178 PHE A CA 1
ATOM 1443 C C . PHE A 1 178 ? -5.716 8.972 -7.155 1.00 96.19 178 PHE A C 1
ATOM 1445 O O . PHE A 1 178 ? -4.998 9.892 -6.748 1.00 96.19 178 PHE A O 1
ATOM 1452 N N . ASP A 1 179 ? -7.013 9.076 -7.410 1.00 92.50 179 ASP A N 1
ATOM 1453 C CA . ASP A 1 179 ? -7.844 10.246 -7.155 1.00 92.50 179 ASP A CA 1
ATOM 1454 C C . ASP A 1 179 ? -8.923 9.866 -6.117 1.00 92.50 179 ASP A C 1
ATOM 1456 O O . ASP A 1 179 ? -9.131 8.683 -5.837 1.00 92.50 179 ASP A O 1
ATOM 1460 N N . ASN A 1 180 ? -9.606 10.854 -5.526 1.00 93.06 180 ASN A N 1
ATOM 1461 C CA . ASN A 1 180 ? -10.678 10.637 -4.539 1.00 93.06 180 ASN A CA 1
ATOM 1462 C C . ASN A 1 180 ? -10.225 9.797 -3.331 1.00 93.06 180 ASN A C 1
ATOM 1464 O O . ASN A 1 180 ? -10.793 8.750 -3.002 1.00 93.06 180 ASN A O 1
ATOM 1468 N N . ILE A 1 181 ? -9.167 10.268 -2.678 1.00 95.06 181 ILE A N 1
ATOM 1469 C CA . ILE A 1 181 ? -8.497 9.578 -1.583 1.00 95.06 181 ILE A CA 1
ATOM 1470 C C . ILE A 1 181 ? -9.151 9.946 -0.254 1.00 95.06 181 ILE A C 1
ATOM 1472 O O . ILE A 1 181 ? -9.388 11.114 0.045 1.00 95.06 181 ILE A O 1
ATOM 1476 N N . GLN A 1 182 ? -9.375 8.946 0.591 1.00 94.69 182 GLN A N 1
ATOM 1477 C CA . GLN A 1 182 ? -9.816 9.153 1.964 1.00 94.69 182 GLN A CA 1
ATOM 1478 C C . GLN A 1 182 ? -8.613 9.205 2.906 1.00 94.69 182 GLN A C 1
ATOM 1480 O O . GLN A 1 182 ? -7.690 8.394 2.811 1.00 94.69 182 GLN A O 1
ATOM 1485 N N . ILE A 1 183 ? -8.621 10.175 3.817 1.00 93.06 183 ILE A N 1
ATOM 1486 C CA . ILE A 1 183 ? -7.606 10.332 4.859 1.00 93.06 183 ILE A CA 1
ATOM 1487 C C . ILE A 1 183 ? -8.096 9.626 6.119 1.00 93.06 183 ILE A C 1
ATOM 1489 O O . ILE A 1 183 ? -9.195 9.914 6.583 1.00 93.06 183 ILE A O 1
ATOM 1493 N N . ILE A 1 184 ? -7.292 8.710 6.655 1.00 91.38 184 ILE A N 1
ATOM 1494 C CA . ILE A 1 184 ? -7.675 7.901 7.817 1.00 91.38 184 ILE A CA 1
ATOM 1495 C C . ILE A 1 184 ? -7.157 8.495 9.132 1.00 91.38 184 ILE A C 1
ATOM 1497 O O . ILE A 1 184 ? -7.838 8.353 10.146 1.00 91.38 184 ILE A O 1
ATOM 1501 N N . ILE A 1 185 ? -5.986 9.153 9.131 1.00 82.38 185 ILE A N 1
ATOM 1502 C CA . ILE A 1 185 ? -5.382 9.768 10.331 1.00 82.38 185 ILE A CA 1
ATOM 1503 C C . ILE A 1 185 ? -4.829 11.189 10.104 1.00 82.38 185 ILE A C 1
ATOM 1505 O O . ILE A 1 185 ? -4.682 11.665 8.948 1.00 82.38 185 ILE A O 1
#